Protein AF-A0A9E3GTJ9-F1 (afdb_monomer)

Mean predicted aligned error: 9.78 Å

Sequence (181 aa):
LDWLSESPQGDLPEPLSSFVDELTRMLDEYRPTKLARDRSYLRRTDEGALELKLAHAEEETADVAVDVSPTEATVSWFLSHEHVYPDDRVAEERRPWTGLVVDLLAQTLRGAVIFETVERGNSWVRTRTIFLNADGEEEVFSVNGSLLAWLLRWKPERTTRQRLEYGVRDLPTAWQVPDSP

Nearest PDB structures (foldseek):
  6kto-assembly1_B  TM=1.899E-01  e=4.260E-01  Homo sapiens
  6wwa-assembly2_C  TM=2.123E-01  e=1.072E+00  Homo sapiens
  3vu7-assembly1_C  TM=2.250E-01  e=1.947E+00  Homo sapiens
  6wwa-assembly1_B  TM=2.132E-01  e=1.947E+00  Homo sapiens
  6ekl-assembly1_A  TM=2.453E-01  e=3.173E+00  Mus musculus

Structure (mmCIF, N/CA/C/O backbone):
data_AF-A0A9E3GTJ9-F1
#
_entry.id   AF-A0A9E3GTJ9-F1
#
loop_
_atom_site.group_PDB
_atom_site.id
_atom_site.type_symbol
_atom_site.label_atom_id
_atom_site.label_alt_id
_atom_site.label_comp_id
_atom_site.label_asym_id
_atom_site.label_entity_id
_atom_site.label_seq_id
_atom_site.pdbx_PDB_ins_code
_atom_site.Cartn_x
_atom_site.Cartn_y
_atom_site.Cartn_z
_atom_site.occupancy
_atom_site.B_iso_or_equiv
_atom_site.auth_seq_id
_atom_site.auth_comp_id
_atom_site.auth_asym_id
_atom_site.auth_atom_id
_atom_site.pdbx_PDB_model_num
ATOM 1 N N . LEU A 1 1 ? 3.736 -12.813 -11.168 1.00 64.06 1 LEU A N 1
ATOM 2 C CA . LEU A 1 1 ? 2.614 -11.875 -10.924 1.00 64.06 1 LEU A CA 1
ATOM 3 C C . LEU A 1 1 ? 1.289 -12.573 -10.610 1.00 64.06 1 LEU A C 1
ATOM 5 O O . LEU A 1 1 ? 0.315 -11.889 -10.334 1.00 64.06 1 LEU A O 1
ATOM 9 N N . ASP A 1 2 ? 1.258 -13.906 -10.555 1.00 73.31 2 ASP A N 1
ATOM 10 C CA . ASP A 1 2 ? 0.064 -14.758 -10.391 1.00 73.31 2 ASP A CA 1
ATOM 11 C C . ASP A 1 2 ? -0.791 -14.485 -9.132 1.00 73.31 2 ASP A C 1
ATOM 13 O O . ASP A 1 2 ? -1.859 -15.069 -8.958 1.00 73.31 2 ASP A O 1
ATOM 17 N N . TRP A 1 3 ? -0.329 -13.604 -8.246 1.00 76.44 3 TRP A N 1
ATOM 18 C CA . TRP A 1 3 ? -1.058 -13.122 -7.077 1.00 76.44 3 TRP A CA 1
ATOM 19 C C . TRP A 1 3 ? -2.123 -12.069 -7.374 1.00 76.44 3 TRP A C 1
ATOM 21 O O . TRP A 1 3 ? -3.061 -11.944 -6.585 1.00 76.44 3 TRP A O 1
ATOM 31 N N . LEU A 1 4 ? -1.956 -11.296 -8.446 1.00 87.19 4 LEU A N 1
ATOM 32 C CA . LEU A 1 4 ? -2.727 -10.083 -8.700 1.00 87.19 4 LEU A CA 1
ATOM 33 C C . LEU A 1 4 ? -3.631 -10.270 -9.916 1.00 87.19 4 LEU A C 1
ATOM 35 O O . LEU A 1 4 ? -3.259 -10.925 -10.890 1.00 87.19 4 LEU A O 1
ATOM 39 N N . SER A 1 5 ? -4.836 -9.701 -9.842 1.00 87.56 5 SER A N 1
ATOM 40 C CA . SER A 1 5 ? -5.872 -9.879 -10.865 1.00 87.56 5 SER A CA 1
ATOM 41 C C . SER A 1 5 ? -5.508 -9.251 -12.212 1.00 87.56 5 SER A C 1
ATOM 43 O O . SER A 1 5 ? -6.037 -9.659 -13.243 1.00 87.56 5 SER A O 1
ATOM 45 N N . GLU A 1 6 ? -4.597 -8.280 -12.211 1.00 89.56 6 GLU A N 1
ATOM 46 C CA . GLU A 1 6 ? -4.030 -7.671 -13.409 1.00 89.56 6 GLU A CA 1
ATOM 47 C C . GLU A 1 6 ? -2.511 -7.830 -13.410 1.00 89.56 6 GLU A C 1
ATOM 49 O O . GLU A 1 6 ? -1.869 -7.920 -12.361 1.00 89.56 6 GLU A O 1
ATOM 54 N N . SER A 1 7 ? -1.943 -7.897 -14.612 1.00 85.25 7 SER A N 1
ATOM 55 C CA . SER A 1 7 ? -0.502 -7.921 -14.830 1.00 85.25 7 SER A CA 1
ATOM 56 C C . SER A 1 7 ? -0.127 -6.798 -15.795 1.00 85.25 7 SER A C 1
ATOM 58 O O . SER A 1 7 ? -0.757 -6.694 -16.855 1.00 85.25 7 SER A O 1
ATOM 60 N N . PRO A 1 8 ? 0.886 -5.967 -15.482 1.00 88.06 8 PRO A N 1
ATOM 61 C CA . PRO A 1 8 ? 1.375 -4.959 -16.412 1.00 88.06 8 PRO A CA 1
ATOM 62 C C . PRO A 1 8 ? 1.810 -5.600 -17.736 1.00 88.06 8 PRO A C 1
ATOM 64 O O . PRO A 1 8 ? 2.459 -6.644 -17.756 1.00 88.06 8 PRO A O 1
ATOM 67 N N . GLN A 1 9 ? 1.439 -4.964 -18.849 1.00 83.44 9 GLN A N 1
ATOM 68 C CA . GLN A 1 9 ? 1.812 -5.397 -20.196 1.00 83.44 9 GLN A CA 1
ATOM 69 C C . GLN A 1 9 ? 2.984 -4.570 -20.745 1.00 83.44 9 GLN A C 1
ATOM 71 O O . GLN A 1 9 ? 3.062 -3.355 -20.534 1.00 83.44 9 GLN A O 1
ATOM 76 N N . GLY A 1 10 ? 3.846 -5.231 -21.523 1.00 85.69 10 GLY A N 1
ATOM 77 C CA . GLY A 1 10 ? 5.009 -4.629 -22.178 1.00 85.69 10 GLY A CA 1
ATOM 78 C C . GLY A 1 10 ? 6.234 -4.498 -21.272 1.00 85.69 10 GLY A C 1
ATOM 79 O O . GLY A 1 10 ? 6.183 -4.802 -20.082 1.00 85.69 10 GLY A O 1
ATOM 80 N N . ASP A 1 11 ? 7.340 -4.039 -21.855 1.00 88.69 11 ASP A N 1
ATOM 81 C CA . ASP A 1 11 ? 8.588 -3.846 -21.120 1.00 88.69 11 ASP A CA 1
ATOM 82 C C . ASP A 1 11 ? 8.463 -2.675 -20.135 1.00 88.69 11 ASP A C 1
ATOM 84 O O . ASP A 1 11 ? 7.951 -1.595 -20.468 1.00 88.69 11 ASP A O 1
ATOM 88 N N . LEU A 1 12 ? 8.946 -2.901 -18.913 1.00 89.56 12 LEU A N 1
ATOM 89 C CA . LEU A 1 12 ? 9.014 -1.906 -17.850 1.00 89.56 12 LEU A CA 1
ATOM 90 C C . LEU A 1 12 ? 10.453 -1.392 -17.708 1.00 89.56 12 LEU A C 1
ATOM 92 O O . LEU A 1 12 ? 11.394 -2.177 -17.827 1.00 89.56 12 LEU A O 1
ATOM 96 N N . PRO A 1 13 ? 10.652 -0.091 -17.437 1.00 89.31 13 PRO A N 1
ATOM 97 C CA . PRO A 1 13 ? 11.974 0.429 -17.115 1.00 89.31 13 PRO A CA 1
ATOM 98 C C . PRO A 1 13 ? 12.491 -0.150 -15.786 1.00 89.31 13 PRO A C 1
ATOM 100 O O . PRO A 1 13 ? 11.713 -0.483 -14.894 1.00 89.31 13 PRO A O 1
ATOM 103 N N . GLU A 1 14 ? 13.816 -0.185 -15.642 1.00 81.50 14 GLU A N 1
ATOM 104 C CA . GLU A 1 14 ? 14.562 -0.858 -14.562 1.00 81.50 14 GLU A CA 1
ATOM 105 C C . GLU A 1 14 ? 14.118 -0.605 -13.101 1.00 81.50 14 GLU A C 1
ATOM 107 O O . GLU A 1 14 ? 14.134 -1.561 -12.323 1.00 81.50 14 GLU A O 1
ATOM 112 N N . PRO A 1 15 ? 13.653 0.582 -12.656 1.00 85.00 15 PRO A N 1
ATOM 113 C CA . PRO A 1 15 ? 13.133 0.676 -11.288 1.00 85.00 15 PRO A CA 1
ATOM 114 C C . PRO A 1 15 ? 11.766 -0.013 -11.124 1.00 85.00 15 PRO A C 1
ATOM 116 O O . PRO A 1 15 ? 11.476 -0.551 -10.054 1.00 85.00 15 PRO A O 1
ATOM 119 N N . LEU A 1 16 ? 10.939 -0.026 -12.175 1.00 90.38 16 LEU A N 1
ATOM 120 C CA . LEU A 1 16 ? 9.579 -0.569 -12.150 1.00 90.38 16 LEU A CA 1
ATOM 121 C C . LEU A 1 16 ? 9.560 -2.091 -12.334 1.00 90.38 16 LEU A C 1
ATOM 123 O O . LEU A 1 16 ? 8.781 -2.767 -11.668 1.00 90.38 16 LEU A O 1
ATOM 127 N N . SER A 1 17 ? 10.431 -2.642 -13.187 1.00 90.44 17 SER A N 1
ATOM 128 C CA . SER A 1 17 ? 10.611 -4.098 -13.283 1.00 90.44 17 SER A CA 1
ATOM 129 C C . SER A 1 17 ? 11.111 -4.678 -11.957 1.00 90.44 17 SER A C 1
ATOM 131 O O . SER A 1 17 ? 10.531 -5.635 -11.450 1.00 90.44 17 SER A O 1
ATOM 133 N N . SER A 1 18 ? 12.101 -4.030 -11.333 1.00 87.88 18 SER A N 1
ATOM 134 C CA . SER A 1 18 ? 12.605 -4.426 -10.012 1.00 87.88 18 SER A CA 1
ATOM 135 C C . SER A 1 18 ? 11.499 -4.409 -8.954 1.00 87.88 18 SER A C 1
ATOM 137 O O . SER A 1 18 ? 11.352 -5.368 -8.201 1.00 87.88 18 SER A O 1
ATOM 139 N N . PHE A 1 19 ? 10.667 -3.361 -8.930 1.00 91.62 19 PHE A N 1
ATOM 140 C CA . PHE A 1 19 ? 9.514 -3.289 -8.029 1.00 91.62 19 PHE A CA 1
ATOM 141 C C . PHE A 1 19 ? 8.570 -4.492 -8.192 1.00 91.62 19 PHE A C 1
ATOM 143 O O . PHE A 1 19 ? 8.197 -5.116 -7.202 1.00 91.62 19 PHE A O 1
ATOM 150 N N . VAL A 1 20 ? 8.214 -4.839 -9.434 1.00 92.94 20 VAL A N 1
ATOM 151 C CA . VAL A 1 20 ? 7.334 -5.977 -9.756 1.00 92.94 20 VAL A CA 1
ATOM 152 C C . VAL A 1 20 ? 7.911 -7.302 -9.253 1.00 92.94 20 VAL A C 1
ATOM 154 O O . VAL A 1 20 ? 7.181 -8.111 -8.664 1.00 92.94 20 VAL A O 1
ATOM 157 N N . ASP A 1 21 ? 9.206 -7.522 -9.469 1.00 90.75 21 ASP A N 1
ATOM 158 C CA . ASP A 1 21 ? 9.892 -8.754 -9.080 1.00 90.75 21 ASP A CA 1
ATOM 159 C C . ASP A 1 2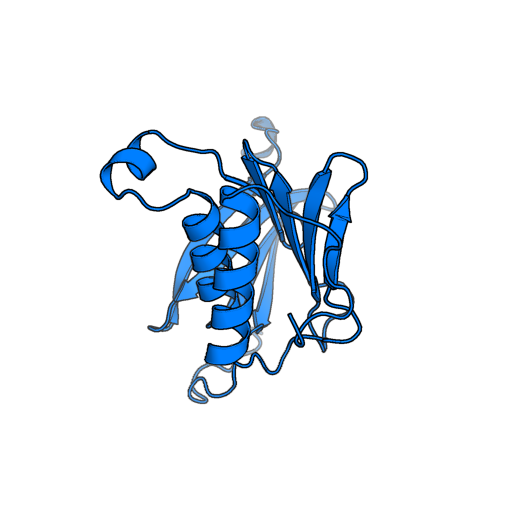1 ? 9.999 -8.885 -7.555 1.00 90.75 21 ASP A C 1
ATOM 161 O O . ASP A 1 21 ? 9.704 -9.945 -6.990 1.00 90.75 21 ASP A O 1
ATOM 165 N N . GLU A 1 22 ? 10.377 -7.804 -6.866 1.00 90.81 22 GLU A N 1
ATOM 166 C CA . GLU A 1 22 ? 10.444 -7.767 -5.403 1.00 90.81 22 GLU A CA 1
ATOM 167 C C . GLU A 1 22 ? 9.056 -7.943 -4.763 1.00 90.81 22 GLU A C 1
ATOM 169 O O . GLU A 1 22 ? 8.905 -8.767 -3.859 1.00 90.81 22 GLU A O 1
ATOM 174 N N . LEU A 1 23 ? 8.031 -7.247 -5.272 1.00 92.62 23 LEU A N 1
ATOM 175 C CA . LEU A 1 23 ? 6.638 -7.370 -4.827 1.00 92.62 23 LEU A CA 1
ATOM 176 C C . LEU A 1 23 ? 6.114 -8.799 -4.995 1.00 92.62 23 LEU A C 1
ATOM 178 O O . LEU A 1 23 ? 5.522 -9.352 -4.068 1.00 92.62 23 LEU A O 1
ATOM 182 N N . THR A 1 24 ? 6.336 -9.414 -6.161 1.00 90.88 24 THR A N 1
ATOM 183 C CA . THR A 1 24 ? 5.880 -10.788 -6.427 1.00 90.88 24 THR A CA 1
ATOM 184 C C . THR A 1 24 ? 6.530 -11.765 -5.450 1.00 90.88 24 THR A C 1
ATOM 186 O O . THR A 1 24 ? 5.830 -12.543 -4.803 1.00 90.88 24 THR A O 1
ATOM 189 N N . ARG A 1 25 ? 7.855 -11.676 -5.278 1.00 90.12 25 ARG A N 1
ATOM 190 C CA . ARG A 1 25 ? 8.606 -12.511 -4.332 1.00 90.12 25 ARG A CA 1
ATOM 191 C C . ARG A 1 25 ? 8.121 -12.326 -2.894 1.00 90.12 25 ARG A C 1
ATOM 193 O O . ARG A 1 25 ? 7.937 -13.315 -2.194 1.00 90.12 25 ARG A O 1
ATOM 200 N N . MET A 1 26 ? 7.877 -11.086 -2.471 1.00 90.31 26 MET A N 1
ATOM 201 C CA . MET A 1 26 ? 7.345 -10.768 -1.145 1.00 90.31 26 MET A CA 1
ATOM 202 C C . MET A 1 26 ? 5.966 -11.408 -0.914 1.00 90.31 26 MET A C 1
ATOM 204 O O . MET A 1 26 ? 5.735 -12.024 0.128 1.00 90.31 26 MET A O 1
ATOM 208 N N . LEU A 1 27 ? 5.046 -11.283 -1.876 1.00 89.31 27 LEU A N 1
ATOM 209 C CA . LEU A 1 27 ? 3.704 -11.869 -1.776 1.00 89.31 27 LEU A CA 1
ATOM 210 C C . LEU A 1 27 ? 3.752 -13.405 -1.744 1.00 89.31 27 LEU A C 1
ATOM 212 O O . LEU A 1 27 ? 3.017 -14.023 -0.969 1.00 89.31 27 LEU A O 1
ATOM 216 N N . ASP A 1 28 ? 4.643 -14.017 -2.527 1.00 88.12 28 ASP A N 1
ATOM 217 C CA . ASP A 1 28 ? 4.876 -15.465 -2.524 1.00 88.12 28 ASP A CA 1
ATOM 218 C C . ASP A 1 28 ? 5.474 -15.980 -1.211 1.00 88.12 28 ASP A C 1
ATOM 220 O O . ASP A 1 28 ? 5.105 -17.068 -0.752 1.00 88.12 28 ASP A O 1
ATOM 224 N N . GLU A 1 29 ? 6.384 -15.207 -0.615 1.00 86.62 29 GLU A N 1
ATOM 225 C CA . GLU A 1 29 ? 7.040 -15.528 0.651 1.00 86.62 29 GLU A CA 1
ATOM 226 C C . GLU A 1 29 ? 6.062 -15.437 1.824 1.00 86.62 29 GLU A C 1
ATOM 228 O O . GLU A 1 29 ? 5.941 -16.391 2.595 1.00 86.62 29 GLU A O 1
ATOM 233 N N . TYR A 1 30 ? 5.327 -14.327 1.950 1.00 81.94 30 TYR A N 1
ATOM 234 C CA . TYR A 1 30 ? 4.414 -14.144 3.080 1.00 81.94 30 TYR A CA 1
ATOM 235 C C . TYR A 1 30 ? 3.123 -14.927 2.922 1.00 81.94 30 TYR A C 1
ATOM 237 O O . TYR A 1 30 ? 2.629 -15.483 3.892 1.00 81.94 30 TYR A O 1
ATOM 245 N N . ARG A 1 31 ? 2.561 -15.023 1.717 1.00 83.19 31 ARG A N 1
ATOM 246 C CA . ARG A 1 31 ? 1.239 -15.629 1.501 1.00 83.19 31 ARG A CA 1
ATOM 247 C C . ARG A 1 31 ? 0.151 -15.028 2.411 1.00 83.19 31 ARG A C 1
ATOM 249 O O . ARG A 1 31 ? -0.501 -15.765 3.157 1.00 83.19 31 ARG A O 1
ATOM 256 N N . PRO A 1 32 ? -0.071 -13.703 2.367 1.00 84.50 32 PRO A N 1
ATOM 257 C CA . PRO A 1 32 ? -1.019 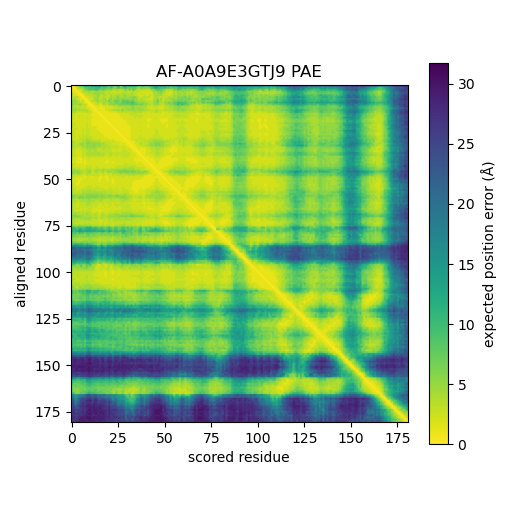-13.037 3.254 1.00 84.50 32 PRO A CA 1
ATOM 258 C C . PRO A 1 32 ? -2.434 -13.603 3.078 1.00 84.50 32 PRO A C 1
ATOM 260 O O . PRO A 1 32 ? -2.969 -13.682 1.971 1.00 84.50 32 PRO A O 1
ATOM 263 N N . THR A 1 33 ? -3.045 -14.012 4.191 1.00 82.94 33 THR A N 1
ATOM 264 C CA . THR A 1 33 ? -4.348 -14.708 4.189 1.00 82.94 33 THR A CA 1
ATOM 265 C C . THR A 1 33 ? -5.544 -13.762 4.160 1.00 82.94 33 THR A C 1
ATOM 267 O O . THR A 1 33 ? -6.668 -14.191 3.905 1.00 82.94 33 THR A O 1
ATOM 270 N N . LYS A 1 34 ? -5.300 -12.476 4.420 1.00 88.38 34 LYS A N 1
ATOM 271 C CA . LYS A 1 34 ? -6.311 -11.424 4.541 1.00 88.38 34 LYS A CA 1
ATOM 272 C C . LYS A 1 34 ? -6.336 -10.483 3.338 1.00 88.38 34 LYS A C 1
ATOM 274 O O . LYS A 1 34 ? -6.957 -9.432 3.414 1.00 88.38 34 LYS A O 1
ATOM 279 N N . LEU A 1 35 ? -5.708 -10.856 2.220 1.00 89.12 35 LEU A N 1
ATOM 280 C CA . LEU A 1 35 ? -5.847 -10.135 0.953 1.00 89.12 35 LEU A CA 1
AT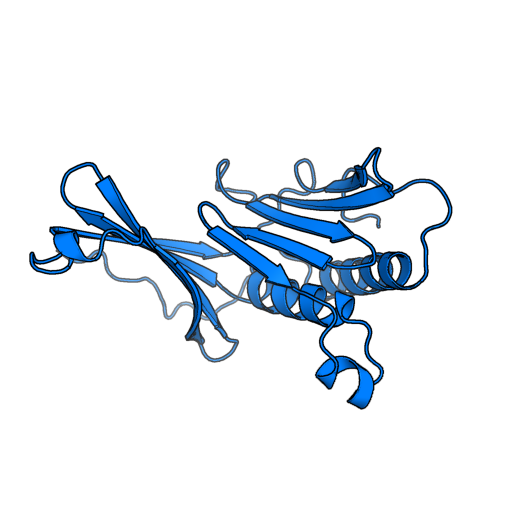OM 281 C C . LEU A 1 35 ? -6.963 -10.730 0.089 1.00 89.12 35 LEU A C 1
ATOM 283 O O . LEU A 1 35 ? -6.997 -11.936 -0.161 1.00 89.12 35 LEU A O 1
ATOM 287 N N . ALA A 1 36 ? -7.847 -9.870 -0.418 1.00 90.50 36 ALA A N 1
ATOM 288 C CA . ALA A 1 36 ? -8.799 -10.216 -1.470 1.00 90.50 36 ALA A CA 1
ATOM 289 C C . ALA A 1 36 ? -8.081 -10.198 -2.822 1.00 90.50 36 ALA A C 1
ATOM 291 O O . ALA A 1 36 ? -7.922 -9.141 -3.433 1.00 90.50 36 ALA A O 1
ATOM 292 N N . ARG A 1 37 ? -7.626 -11.366 -3.290 1.00 87.94 37 ARG A N 1
ATOM 293 C CA . ARG A 1 37 ? -6.894 -11.498 -4.566 1.00 87.94 37 ARG A CA 1
ATOM 294 C C . ARG A 1 37 ? -7.688 -11.011 -5.779 1.00 87.94 37 ARG A C 1
ATOM 296 O O . ARG A 1 37 ? -7.110 -10.472 -6.707 1.00 87.94 37 ARG A O 1
ATOM 303 N N . ASP A 1 38 ? -9.001 -11.188 -5.766 1.00 89.69 38 ASP A N 1
ATOM 304 C CA . ASP A 1 38 ? -9.924 -10.758 -6.820 1.00 89.69 38 ASP A CA 1
ATOM 305 C C . ASP A 1 38 ? -10.114 -9.235 -6.886 1.00 89.69 38 ASP A C 1
ATOM 307 O O . ASP A 1 38 ? -10.507 -8.709 -7.924 1.00 89.69 38 ASP A O 1
ATOM 311 N N . ARG A 1 39 ? -9.816 -8.528 -5.790 1.00 92.44 39 ARG A N 1
ATOM 312 C CA . ARG A 1 39 ? -9.859 -7.059 -5.695 1.00 92.44 39 ARG A CA 1
ATOM 313 C C . ARG A 1 39 ? -8.474 -6.416 -5.618 1.00 92.44 39 ARG A C 1
ATOM 315 O O . ARG A 1 39 ? -8.381 -5.194 -5.511 1.00 92.44 39 ARG A O 1
ATOM 322 N N . SER A 1 40 ? -7.418 -7.227 -5.636 1.00 93.81 40 SER A N 1
ATOM 323 C CA . SER A 1 40 ? -6.030 -6.773 -5.585 1.00 93.81 40 SER A CA 1
ATOM 324 C C . SER A 1 40 ? -5.404 -6.886 -6.967 1.00 93.81 40 SER A C 1
ATOM 326 O O . SER A 1 40 ? -5.434 -7.954 -7.576 1.00 93.81 40 SER A O 1
ATOM 328 N N . TYR A 1 41 ? -4.802 -5.806 -7.449 1.00 95.25 41 TYR A N 1
ATOM 329 C CA . TYR A 1 41 ? -4.278 -5.720 -8.807 1.00 95.25 41 TYR A CA 1
ATOM 330 C C . TYR A 1 41 ? -2.945 -4.985 -8.856 1.00 95.25 41 TYR A C 1
ATOM 332 O O . TYR A 1 41 ? -2.627 -4.189 -7.976 1.00 95.25 41 TYR A O 1
ATOM 340 N N . LEU A 1 42 ? -2.191 -5.229 -9.925 1.00 95.94 42 LEU A N 1
ATOM 341 C CA . LEU A 1 42 ? -1.091 -4.378 -10.354 1.00 95.94 42 LEU A CA 1
ATOM 342 C C . LEU A 1 42 ? -1.261 -4.102 -11.838 1.00 95.94 42 LEU A C 1
ATOM 344 O O . LEU A 1 42 ? -1.299 -5.027 -12.650 1.00 95.94 42 LEU A O 1
ATOM 348 N N . ARG A 1 43 ? -1.336 -2.828 -12.199 1.00 95.00 43 ARG A N 1
ATOM 349 C CA . ARG A 1 43 ? -1.548 -2.416 -13.584 1.00 95.00 43 ARG A CA 1
ATOM 350 C C . ARG A 1 43 ? -0.662 -1.243 -13.950 1.00 95.00 43 ARG A C 1
ATOM 352 O O . ARG A 1 43 ? -0.114 -0.563 -13.091 1.00 95.00 43 ARG A O 1
ATOM 359 N N . ARG A 1 44 ? -0.518 -1.018 -15.250 1.00 94.38 44 ARG A N 1
ATOM 360 C CA . ARG A 1 44 ? 0.176 0.150 -15.789 1.00 94.38 44 ARG A CA 1
ATOM 361 C C . ARG A 1 44 ? -0.840 1.264 -16.037 1.00 94.38 44 ARG A C 1
ATOM 363 O O . ARG A 1 44 ? -1.889 0.990 -16.616 1.00 94.38 44 ARG A O 1
ATOM 370 N N . THR A 1 45 ? -0.530 2.486 -15.614 1.00 91.88 45 THR A N 1
ATOM 371 C CA . THR A 1 45 ? -1.349 3.671 -15.907 1.00 91.88 45 THR A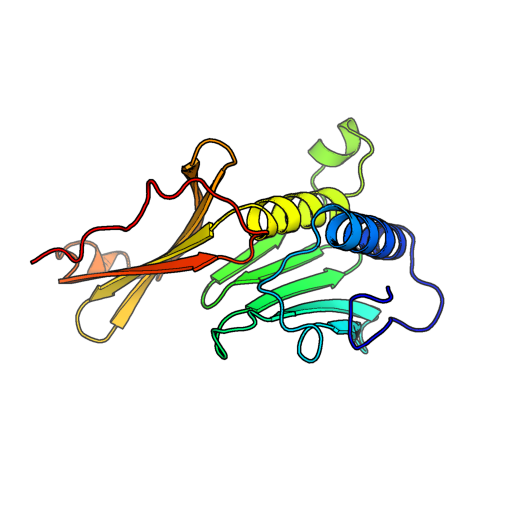 CA 1
ATOM 372 C C . THR A 1 45 ? -1.059 4.203 -17.312 1.00 91.88 45 THR A C 1
ATOM 374 O O . THR A 1 45 ? -0.036 3.863 -17.921 1.00 91.88 45 THR A O 1
ATOM 377 N N . ASP A 1 46 ? -1.933 5.070 -17.825 1.00 87.62 46 ASP A N 1
ATOM 378 C CA . ASP A 1 46 ? -1.761 5.698 -19.142 1.00 87.62 46 ASP A CA 1
ATOM 379 C C . ASP A 1 46 ? -0.504 6.591 -19.194 1.00 87.62 46 ASP A C 1
ATOM 381 O O . ASP A 1 46 ? 0.139 6.731 -20.235 1.00 87.62 46 ASP A O 1
ATOM 385 N N . GLU A 1 47 ? -0.090 7.130 -18.046 1.00 86.06 47 GLU A N 1
ATOM 386 C CA . GLU A 1 47 ? 1.119 7.936 -17.849 1.00 86.06 47 GLU A CA 1
ATOM 387 C C . GLU A 1 47 ? 2.394 7.085 -17.713 1.00 86.06 47 GLU A C 1
ATOM 389 O O . GLU A 1 47 ? 3.501 7.617 -17.619 1.00 86.06 47 GLU A O 1
ATOM 394 N N . GLY A 1 48 ? 2.261 5.756 -17.720 1.00 87.00 48 GLY A N 1
ATOM 395 C CA . GLY A 1 48 ? 3.379 4.821 -17.642 1.00 87.00 48 GLY A CA 1
ATOM 396 C C . GLY A 1 48 ? 3.891 4.537 -16.229 1.00 87.00 48 GLY A C 1
ATOM 397 O O . GLY A 1 48 ? 4.950 3.918 -16.107 1.00 87.00 48 GLY A O 1
ATOM 398 N N . ALA A 1 49 ? 3.156 4.945 -15.192 1.00 92.19 49 ALA A N 1
ATOM 399 C CA . ALA A 1 49 ? 3.385 4.509 -13.817 1.00 92.19 49 ALA A CA 1
ATOM 400 C C . ALA A 1 49 ? 2.793 3.107 -13.583 1.00 92.19 49 ALA A C 1
ATOM 402 O O . ALA A 1 49 ? 2.053 2.576 -14.417 1.00 92.19 49 ALA A O 1
ATOM 403 N N . LEU A 1 50 ? 3.129 2.495 -12.450 1.00 95.44 50 LEU A N 1
ATOM 404 C CA . LEU A 1 50 ? 2.465 1.296 -11.951 1.00 95.44 50 LEU A CA 1
ATOM 405 C C . LEU A 1 50 ? 1.518 1.666 -10.816 1.00 95.44 50 LEU A C 1
ATOM 407 O O . LEU A 1 50 ? 1.939 2.312 -9.867 1.00 95.44 50 LEU A O 1
ATOM 411 N N . GLU A 1 51 ? 0.282 1.195 -10.893 1.00 95.81 51 GLU A N 1
ATOM 412 C CA . GLU A 1 51 ? -0.702 1.287 -9.818 1.00 95.81 51 GLU A CA 1
ATOM 413 C C . GLU A 1 51 ? -0.893 -0.106 -9.212 1.00 95.81 51 GLU A C 1
ATOM 415 O O . GLU A 1 51 ? -1.296 -1.054 -9.897 1.00 95.81 51 GLU A O 1
ATOM 420 N N . LEU A 1 52 ? -0.593 -0.227 -7.924 1.00 95.62 52 LEU A N 1
ATOM 421 C CA . LEU A 1 52 ? -0.823 -1.398 -7.091 1.00 95.62 52 LEU A CA 1
ATOM 422 C C . LEU A 1 52 ? -1.986 -1.119 -6.147 1.00 95.62 52 LEU A C 1
ATOM 424 O O . LEU A 1 52 ? -1.983 -0.118 -5.436 1.00 95.62 52 LEU A O 1
ATOM 428 N N . LYS A 1 53 ? -2.903 -2.074 -6.038 1.00 94.56 53 LYS A N 1
ATOM 429 C CA . LYS A 1 53 ? -3.899 -2.120 -4.971 1.00 94.56 53 LYS A CA 1
ATOM 430 C C . LYS A 1 53 ? -3.866 -3.477 -4.283 1.00 94.56 53 LYS A C 1
ATOM 432 O O . LYS A 1 53 ? -3.983 -4.508 -4.942 1.00 94.56 53 LYS A O 1
ATOM 437 N N . LEU A 1 54 ? -3.767 -3.478 -2.957 1.00 92.62 54 LEU A N 1
ATOM 438 C CA . LEU A 1 54 ? -3.885 -4.659 -2.103 1.00 92.62 54 LEU A CA 1
ATOM 439 C C . LEU A 1 54 ? -5.105 -4.491 -1.189 1.00 92.62 54 LEU A C 1
ATOM 441 O O . LEU A 1 54 ? -5.051 -3.794 -0.177 1.00 92.62 54 LEU A O 1
ATOM 445 N N . ALA A 1 55 ? -6.220 -5.114 -1.565 1.00 91.44 55 ALA A N 1
ATOM 446 C CA . ALA A 1 55 ? -7.491 -4.986 -0.859 1.00 91.44 55 ALA A CA 1
ATOM 447 C C . ALA A 1 55 ? -7.595 -5.965 0.318 1.00 91.44 55 ALA A C 1
ATOM 449 O O . ALA A 1 55 ? -7.255 -7.145 0.188 1.00 91.44 55 ALA A O 1
ATOM 450 N N . HIS A 1 56 ? -8.135 -5.510 1.450 1.00 90.69 56 HIS A N 1
ATOM 451 C CA . HIS A 1 56 ? -8.381 -6.366 2.608 1.00 90.69 56 HIS A CA 1
ATOM 452 C C . HIS A 1 56 ? -9.586 -7.284 2.366 1.00 90.69 56 HIS A C 1
ATOM 454 O O . HIS A 1 56 ? -10.643 -6.830 1.941 1.00 90.69 56 HIS A O 1
ATOM 460 N N . ALA A 1 57 ? -9.464 -8.577 2.662 1.00 89.12 57 ALA A N 1
ATOM 461 C CA . ALA A 1 57 ? -10.462 -9.597 2.334 1.00 89.12 57 ALA A CA 1
ATOM 462 C C . ALA A 1 57 ? -11.800 -9.418 3.062 1.00 89.12 57 ALA A C 1
ATOM 464 O O . ALA A 1 57 ? -12.846 -9.720 2.494 1.00 89.12 57 ALA A O 1
ATOM 465 N N . GLU A 1 58 ? -11.763 -8.922 4.298 1.00 89.00 58 GLU A N 1
ATOM 466 C CA . GLU A 1 58 ? -12.929 -8.859 5.195 1.00 89.00 58 GLU A CA 1
ATOM 467 C C . GLU A 1 58 ? -13.431 -7.432 5.448 1.00 89.00 58 GLU A C 1
ATOM 469 O O . GLU A 1 58 ? -14.507 -7.258 6.006 1.00 89.00 58 GLU A O 1
ATOM 474 N N . GLU A 1 59 ? -12.665 -6.417 5.041 1.00 88.19 59 GLU A N 1
ATOM 475 C CA . GLU A 1 59 ? -13.003 -5.006 5.244 1.00 88.19 59 GLU A CA 1
ATOM 476 C C . GLU A 1 59 ? -13.034 -4.349 3.869 1.00 88.19 59 GLU A C 1
ATOM 478 O O . GLU A 1 59 ? -11.999 -4.155 3.234 1.00 88.19 59 GLU A O 1
ATOM 483 N N . GLU A 1 60 ? -14.238 -4.080 3.371 1.00 85.19 60 GLU A N 1
ATOM 484 C CA . GLU A 1 60 ? -14.455 -3.645 1.989 1.00 85.19 60 GLU A 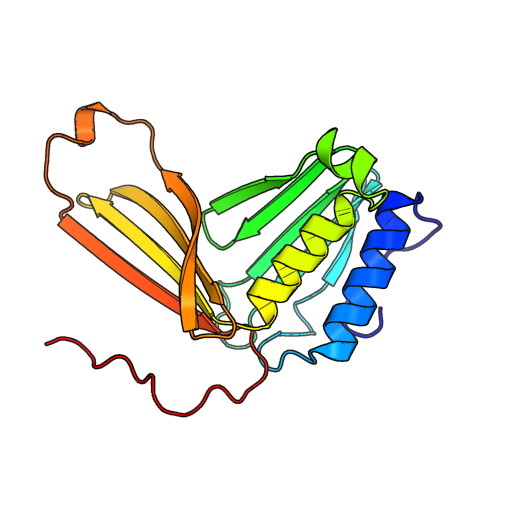CA 1
ATOM 485 C C . GLU A 1 60 ? -13.807 -2.288 1.703 1.00 85.19 60 GLU A C 1
ATOM 487 O O . GLU A 1 60 ? -13.332 -2.049 0.593 1.00 85.19 60 GLU A O 1
ATOM 492 N N . THR A 1 61 ? -13.748 -1.433 2.724 1.00 83.56 61 THR A N 1
ATOM 493 C CA . THR A 1 61 ? -13.232 -0.065 2.619 1.00 83.56 61 THR A CA 1
ATOM 494 C C . THR A 1 61 ? -11.728 0.050 2.854 1.00 83.56 61 THR A C 1
ATOM 496 O O . THR A 1 61 ? -11.179 1.146 2.753 1.00 83.56 61 THR A O 1
ATOM 499 N N . ALA A 1 62 ? -11.054 -1.058 3.170 1.00 85.44 62 ALA A N 1
ATOM 500 C CA . ALA A 1 62 ? -9.636 -1.060 3.483 1.00 85.44 62 ALA A CA 1
ATOM 501 C C . ALA A 1 62 ? -8.797 -1.612 2.334 1.00 85.44 62 ALA A C 1
ATOM 503 O O . ALA A 1 62 ? -8.960 -2.754 1.890 1.00 85.44 62 ALA A O 1
ATOM 504 N N . ASP A 1 63 ? -7.841 -0.799 1.904 1.00 89.75 63 ASP A N 1
ATOM 505 C CA . ASP A 1 63 ? -6.781 -1.205 1.006 1.00 89.75 63 ASP A CA 1
ATOM 506 C C . ASP A 1 63 ? -5.473 -0.470 1.311 1.00 89.75 63 ASP A C 1
ATOM 508 O O . ASP A 1 63 ? -5.431 0.545 2.017 1.00 89.75 63 ASP A O 1
ATOM 512 N N . VAL A 1 64 ? -4.402 -1.062 0.796 1.00 89.25 64 VAL A N 1
ATOM 513 C CA . VAL A 1 64 ? -3.104 -0.424 0.620 1.00 89.25 64 VAL A CA 1
ATOM 514 C C . VAL A 1 64 ? -2.942 -0.161 -0.869 1.00 89.25 64 VAL A C 1
ATOM 516 O O . VAL A 1 64 ? -2.984 -1.108 -1.660 1.00 89.25 64 VAL A O 1
ATOM 519 N N . ALA A 1 65 ? -2.738 1.096 -1.247 1.00 92.25 65 ALA A N 1
ATOM 520 C CA . ALA A 1 65 ? -2.532 1.487 -2.636 1.00 92.25 65 ALA A CA 1
ATOM 521 C C . ALA A 1 65 ? -1.141 2.090 -2.828 1.00 92.25 65 ALA A C 1
ATOM 523 O O . ALA A 1 65 ? -0.639 2.804 -1.961 1.00 92.25 65 ALA A O 1
ATOM 524 N N . VAL A 1 66 ? -0.509 1.795 -3.961 1.00 93.56 66 VAL A N 1
ATOM 525 C CA . VAL A 1 66 ? 0.791 2.357 -4.327 1.00 93.56 66 VAL A CA 1
ATOM 526 C C . VAL A 1 66 ? 0.777 2.785 -5.779 1.00 93.56 66 VAL A C 1
ATOM 528 O O . VAL A 1 66 ? 0.585 1.950 -6.657 1.00 93.56 66 VAL A O 1
ATOM 531 N N . ASP A 1 67 ? 1.098 4.047 -6.022 1.00 93.81 67 ASP A N 1
ATOM 532 C CA . 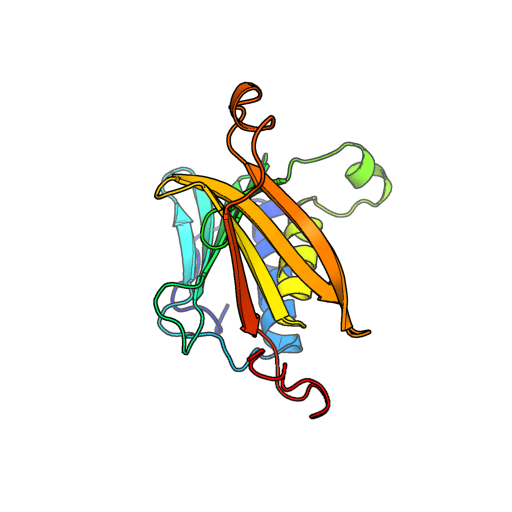ASP A 1 67 ? 1.438 4.544 -7.350 1.00 93.81 67 ASP A CA 1
ATOM 533 C C . ASP A 1 67 ? 2.956 4.674 -7.445 1.00 93.81 67 ASP A C 1
ATOM 535 O O . ASP A 1 67 ? 3.549 5.448 -6.702 1.00 93.81 67 ASP A O 1
ATOM 539 N N . VAL A 1 68 ? 3.602 3.908 -8.324 1.00 92.88 68 VAL A N 1
ATOM 540 C CA . VAL A 1 68 ? 5.059 3.887 -8.522 1.00 92.88 68 VAL A CA 1
ATOM 541 C C . VAL A 1 68 ? 5.386 4.445 -9.903 1.00 92.88 68 VAL A C 1
ATOM 543 O O . VAL A 1 68 ? 5.143 3.812 -10.931 1.00 92.88 68 VAL A O 1
ATOM 546 N N . SER A 1 69 ? 5.978 5.633 -9.937 1.00 90.06 69 SER A N 1
ATOM 547 C CA . SER A 1 69 ? 6.545 6.251 -11.140 1.00 90.06 69 SER A CA 1
ATOM 548 C C . SER A 1 69 ? 8.072 6.134 -11.122 1.00 90.06 69 SER A C 1
ATOM 550 O O . SER A 1 69 ? 8.626 5.772 -10.096 1.00 90.06 69 SER A O 1
ATOM 552 N N . PRO A 1 70 ? 8.811 6.464 -12.194 1.00 84.06 70 PRO A N 1
ATOM 553 C CA . PRO A 1 70 ? 10.278 6.442 -12.159 1.00 84.06 70 PRO A CA 1
ATOM 554 C C . PRO A 1 70 ? 10.932 7.391 -11.136 1.00 84.06 70 PRO A C 1
ATOM 556 O O . PRO A 1 70 ? 12.093 7.183 -10.781 1.00 84.06 70 PRO A O 1
ATOM 559 N N . THR A 1 71 ? 10.228 8.435 -10.692 1.00 84.81 71 THR A N 1
ATOM 560 C CA . THR A 1 71 ? 10.792 9.533 -9.883 1.00 84.81 71 THR A CA 1
ATOM 561 C C . THR A 1 71 ? 10.211 9.636 -8.479 1.00 84.81 71 THR A C 1
ATOM 563 O O . THR A 1 71 ? 10.648 10.492 -7.717 1.00 84.81 71 THR A O 1
ATOM 566 N N . GLU A 1 72 ? 9.217 8.819 -8.151 1.00 88.56 72 GLU A N 1
ATOM 567 C CA . GLU A 1 72 ? 8.440 8.915 -6.916 1.00 88.56 72 GLU A CA 1
ATOM 568 C C . GLU A 1 72 ? 7.515 7.702 -6.798 1.00 88.56 72 GLU A C 1
ATOM 570 O O . GLU A 1 72 ? 6.988 7.239 -7.816 1.00 88.56 72 GLU A O 1
ATOM 575 N N . ALA A 1 73 ? 7.249 7.249 -5.572 1.00 90.06 73 ALA A N 1
ATOM 576 C CA . ALA A 1 73 ? 6.000 6.560 -5.281 1.00 90.06 73 ALA A CA 1
ATOM 577 C C . ALA A 1 73 ? 5.160 7.305 -4.259 1.00 90.06 73 ALA A C 1
ATOM 579 O O . ALA A 1 73 ? 5.673 7.915 -3.323 1.00 90.06 73 ALA A O 1
ATOM 580 N N . THR A 1 74 ? 3.852 7.160 -4.399 1.00 90.38 74 THR A N 1
ATOM 581 C CA . THR A 1 74 ? 2.887 7.537 -3.377 1.00 90.38 74 THR A CA 1
ATOM 582 C C . THR A 1 74 ? 2.298 6.268 -2.795 1.00 90.38 74 THR A C 1
ATOM 584 O O . THR A 1 74 ? 1.758 5.439 -3.521 1.00 90.38 74 THR A O 1
ATOM 587 N N . VAL A 1 75 ? 2.407 6.110 -1.480 1.00 88.94 75 VAL A N 1
ATOM 588 C CA . VAL A 1 75 ? 1.835 4.980 -0.752 1.00 88.94 75 VAL A CA 1
ATOM 589 C C . VAL A 1 75 ? 0.658 5.480 0.065 1.00 88.94 75 VAL A C 1
ATOM 5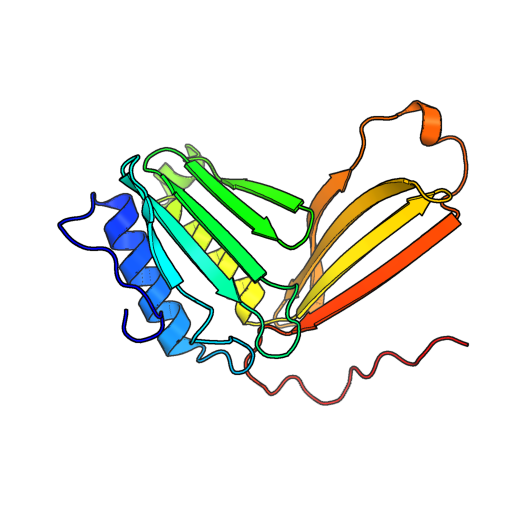91 O O . VAL A 1 75 ? 0.828 6.336 0.929 1.00 88.94 75 VAL A O 1
ATOM 594 N N . SER A 1 76 ? -0.528 4.956 -0.214 1.00 86.94 76 SER A N 1
ATOM 595 C CA . SER A 1 76 ? -1.790 5.386 0.378 1.00 86.94 76 SER A CA 1
ATOM 596 C C . SER A 1 76 ? -2.405 4.297 1.252 1.00 86.94 76 SER A C 1
ATOM 598 O O . SER A 1 76 ? -2.380 3.109 0.924 1.00 86.94 76 SER A O 1
ATOM 600 N N . TRP A 1 77 ? -2.992 4.733 2.364 1.00 79.81 77 TRP A N 1
ATOM 601 C CA . TRP A 1 77 ? -3.612 3.894 3.384 1.00 79.81 77 TRP A CA 1
ATOM 602 C C . TRP A 1 77 ? -4.862 4.592 3.892 1.00 79.81 77 TRP A C 1
ATOM 604 O O . TRP A 1 77 ? -4.752 5.623 4.548 1.00 79.81 77 TRP A O 1
ATOM 614 N N . PHE A 1 78 ? -6.043 4.024 3.668 1.00 72.19 78 PHE A N 1
ATOM 615 C CA . PHE A 1 78 ? -7.300 4.537 4.226 1.00 72.19 78 PHE A CA 1
ATOM 616 C C . PHE A 1 78 ? -7.534 6.053 3.983 1.00 72.19 78 PHE A C 1
ATOM 618 O O . PHE A 1 78 ? -8.122 6.421 2.972 1.00 72.19 78 PHE A O 1
ATOM 625 N N . LEU A 1 79 ? -7.072 6.939 4.882 1.00 68.00 79 LEU A N 1
ATOM 626 C CA . LEU A 1 79 ? -7.191 8.408 4.805 1.00 68.00 79 LEU A CA 1
ATOM 627 C C . LEU A 1 79 ? -5.842 9.162 4.735 1.00 68.00 79 LEU A C 1
ATOM 629 O O . LEU A 1 79 ? -5.821 10.390 4.830 1.00 68.00 79 LEU A O 1
ATOM 633 N N . SER A 1 80 ? -4.716 8.461 4.622 1.00 73.25 80 SER A N 1
ATOM 634 C CA 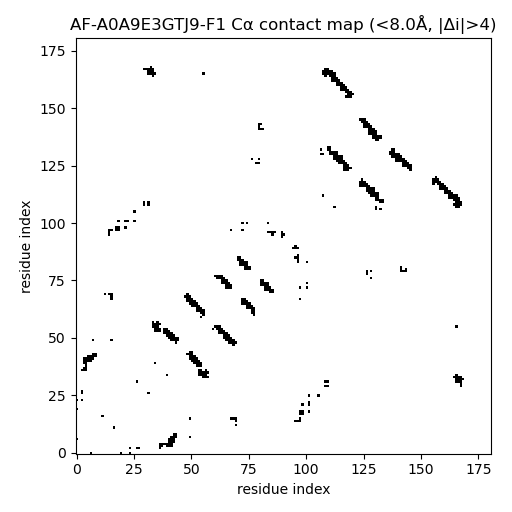. SER A 1 80 ? -3.361 9.021 4.566 1.00 73.25 80 SER A CA 1
ATOM 635 C C . SER A 1 80 ? -2.636 8.588 3.297 1.00 73.25 80 SER A C 1
ATOM 637 O O . SER A 1 80 ? -2.929 7.543 2.721 1.00 73.25 80 SER A O 1
ATOM 639 N N . HIS A 1 81 ? -1.648 9.378 2.890 1.00 83.88 81 HIS A N 1
ATOM 640 C CA . HIS A 1 81 ? -0.634 8.947 1.939 1.00 83.88 81 HIS A CA 1
ATOM 641 C C . HIS A 1 81 ? 0.738 9.465 2.364 1.00 83.88 81 HIS A C 1
ATOM 643 O O . HIS A 1 81 ? 0.835 10.430 3.123 1.00 83.88 81 HIS A O 1
ATOM 649 N N . GLU A 1 82 ? 1.779 8.799 1.885 1.00 81.31 82 GLU A N 1
ATOM 650 C CA . GLU A 1 82 ? 3.174 9.181 2.055 1.00 81.31 82 GLU A CA 1
ATOM 651 C C . GLU A 1 82 ? 3.872 9.167 0.700 1.00 81.31 82 GLU A C 1
ATOM 653 O O . GLU A 1 82 ? 3.663 8.267 -0.116 1.00 81.31 82 GLU A O 1
ATOM 658 N N . HIS A 1 83 ? 4.709 10.172 0.474 1.00 85.69 83 HIS A N 1
ATOM 659 C CA . HIS A 1 83 ? 5.515 10.281 -0.732 1.00 85.69 83 HIS A CA 1
ATOM 660 C C . HIS A 1 83 ? 6.913 9.730 -0.458 1.00 85.69 83 HIS A C 1
ATOM 662 O O . HIS A 1 83 ? 7.606 10.180 0.456 1.00 85.69 83 HIS A O 1
ATOM 668 N N . VAL A 1 84 ? 7.333 8.761 -1.262 1.00 82.19 84 VAL A N 1
ATOM 669 C CA . VAL A 1 84 ? 8.662 8.157 -1.222 1.00 82.19 84 VAL A CA 1
ATOM 670 C C . VAL A 1 84 ? 9.413 8.617 -2.459 1.00 82.19 84 VAL A C 1
ATOM 672 O O . VAL A 1 84 ? 9.067 8.261 -3.585 1.00 82.19 84 VAL A O 1
ATOM 675 N N . TYR A 1 85 ? 10.454 9.409 -2.240 1.00 82.38 85 TYR A N 1
ATOM 676 C CA . TYR A 1 85 ? 11.299 9.927 -3.306 1.00 82.38 85 TYR A CA 1
ATOM 677 C C . TYR A 1 85 ? 12.612 9.138 -3.388 1.00 82.38 85 TYR A C 1
ATOM 679 O O . TYR A 1 85 ? 13.064 8.580 -2.384 1.00 82.38 85 TYR A O 1
ATOM 687 N N . PRO A 1 86 ? 13.265 9.121 -4.558 1.00 71.94 86 PRO A N 1
ATOM 688 C CA . PRO A 1 86 ? 14.666 8.747 -4.666 1.00 71.94 86 PRO A CA 1
ATOM 689 C C . PRO A 1 86 ? 15.503 9.702 -3.794 1.00 71.94 86 PRO A C 1
ATOM 691 O O . PRO A 1 86 ? 15.670 10.867 -4.145 1.00 71.94 86 PRO A O 1
ATOM 694 N N . ASP A 1 87 ? 15.980 9.239 -2.638 1.00 67.50 87 ASP A N 1
ATOM 695 C CA . ASP A 1 87 ? 16.890 9.993 -1.759 1.00 67.50 87 ASP A CA 1
ATOM 696 C C . ASP A 1 87 ? 18.352 9.627 -2.079 1.00 67.50 87 ASP A C 1
ATOM 698 O O . ASP A 1 87 ? 18.664 8.476 -2.386 1.00 67.50 87 ASP A O 1
ATOM 702 N N . ASP A 1 88 ? 19.274 10.579 -1.957 1.00 53.38 88 ASP A N 1
ATOM 703 C CA . ASP A 1 88 ? 20.713 10.377 -2.157 1.00 53.38 88 ASP A CA 1
ATOM 704 C C . ASP A 1 88 ? 21.305 9.365 -1.153 1.00 53.38 88 ASP A C 1
ATOM 706 O O . ASP A 1 88 ? 22.292 8.695 -1.459 1.00 53.38 88 ASP A O 1
ATOM 710 N N . ARG A 1 89 ? 20.670 9.160 0.014 1.00 51.91 89 ARG A N 1
ATOM 711 C CA . ARG A 1 89 ? 21.030 8.076 0.958 1.00 51.91 89 ARG A CA 1
ATOM 712 C C . ARG A 1 89 ? 20.863 6.673 0.373 1.00 51.91 89 ARG A C 1
ATOM 714 O O . ARG A 1 89 ? 21.591 5.757 0.742 1.00 51.91 89 ARG A O 1
ATOM 721 N N . VAL A 1 90 ? 19.941 6.509 -0.569 1.00 50.47 90 VAL A N 1
ATOM 722 C CA . VAL A 1 90 ? 19.662 5.239 -1.250 1.00 50.47 90 VAL A CA 1
ATOM 723 C C . VAL A 1 90 ? 20.764 4.906 -2.271 1.00 50.47 90 VAL A C 1
ATOM 725 O O . VAL A 1 90 ? 21.033 3.736 -2.555 1.00 50.47 90 VAL A O 1
ATOM 728 N N . ALA A 1 91 ? 21.492 5.919 -2.760 1.00 50.78 91 ALA A N 1
ATOM 729 C CA . ALA A 1 91 ? 22.635 5.730 -3.651 1.00 50.78 91 ALA A CA 1
ATOM 730 C C . ALA A 1 91 ? 23.838 5.063 -2.955 1.00 50.78 91 ALA A C 1
ATOM 732 O O . ALA A 1 91 ? 24.592 4.337 -3.610 1.00 50.78 91 ALA A O 1
ATOM 733 N N . GLU A 1 92 ? 24.007 5.254 -1.639 1.00 54.94 92 GLU A N 1
ATOM 734 C CA . GLU A 1 92 ? 25.082 4.620 -0.857 1.00 54.94 92 GLU A CA 1
ATOM 735 C C . GLU A 1 92 ? 24.878 3.101 -0.722 1.00 54.94 92 GLU A C 1
ATOM 737 O O . GLU A 1 92 ? 25.842 2.336 -0.801 1.00 54.94 92 GLU A O 1
ATOM 742 N N . GLU A 1 93 ? 23.626 2.647 -0.612 1.00 54.22 93 GLU A N 1
ATOM 743 C CA . GLU A 1 93 ? 23.268 1.228 -0.464 1.00 54.22 93 GLU A CA 1
ATOM 744 C C . GLU A 1 93 ? 23.057 0.499 -1.804 1.00 54.22 93 GLU A C 1
ATOM 746 O O . GLU A 1 93 ? 22.838 -0.713 -1.823 1.00 54.22 93 GLU A O 1
ATOM 751 N N . ARG A 1 94 ? 23.147 1.211 -2.942 1.00 58.97 94 ARG A N 1
ATOM 752 C CA . ARG A 1 94 ? 22.894 0.701 -4.311 1.00 58.97 94 ARG A CA 1
ATOM 753 C C . ARG A 1 94 ? 21.540 0.008 -4.504 1.00 58.97 94 ARG A C 1
ATOM 755 O O . ARG A 1 94 ? 21.344 -0.668 -5.515 1.00 58.97 94 ARG A O 1
ATOM 762 N N . ARG A 1 95 ? 20.610 0.143 -3.564 1.00 61.50 95 ARG A N 1
ATOM 763 C CA . ARG A 1 95 ? 19.266 -0.411 -3.701 1.00 61.50 95 ARG A CA 1
ATOM 764 C C . ARG A 1 95 ? 18.401 0.613 -4.430 1.00 61.50 95 ARG A C 1
ATOM 766 O O . ARG A 1 95 ? 18.526 1.789 -4.132 1.00 61.50 95 ARG A O 1
ATOM 773 N N . PRO A 1 96 ? 17.545 0.246 -5.390 1.00 69.94 96 PRO A N 1
ATOM 774 C CA . PRO A 1 96 ? 16.586 1.201 -5.932 1.00 69.94 96 PRO A CA 1
ATOM 775 C C . PRO A 1 96 ? 15.592 1.618 -4.837 1.00 69.94 96 PRO A C 1
ATOM 777 O O . PRO A 1 96 ? 15.208 0.812 -3.991 1.00 69.94 96 PRO A O 1
ATOM 780 N N . TRP A 1 97 ? 15.143 2.873 -4.860 1.00 74.00 97 TRP A N 1
ATOM 781 C CA . TRP A 1 97 ? 14.170 3.414 -3.899 1.00 74.00 97 TRP A CA 1
ATOM 782 C C . TRP A 1 97 ? 12.839 2.635 -3.906 1.00 74.00 97 TRP A C 1
ATOM 784 O O . TRP A 1 97 ? 12.138 2.591 -2.898 1.00 74.00 97 TRP A O 1
ATOM 794 N N . THR A 1 98 ? 12.524 1.939 -5.004 1.00 83.38 98 THR A N 1
ATOM 795 C CA . THR A 1 98 ? 11.385 1.018 -5.094 1.00 83.38 98 THR A CA 1
ATOM 796 C C . THR A 1 98 ? 11.477 -0.151 -4.109 1.00 83.38 98 THR A C 1
ATOM 798 O O . THR A 1 98 ? 10.446 -0.650 -3.667 1.00 83.38 98 THR A O 1
ATOM 801 N N . GLY A 1 99 ? 12.683 -0.533 -3.680 1.00 83.44 99 GLY A N 1
ATOM 802 C CA . GLY A 1 99 ? 12.882 -1.507 -2.608 1.00 83.44 99 GLY A CA 1
ATOM 803 C C . GLY A 1 99 ? 12.407 -1.008 -1.238 1.00 83.44 99 GLY A C 1
ATOM 804 O O . GLY A 1 99 ? 11.892 -1.798 -0.453 1.00 83.44 99 GLY A O 1
ATOM 805 N N . LEU A 1 100 ? 12.487 0.302 -0.964 1.00 82.06 100 LEU A N 1
ATOM 806 C CA . LEU A 1 100 ? 11.934 0.884 0.271 1.00 82.06 100 LEU A CA 1
ATOM 807 C C . LEU A 1 100 ? 10.410 0.750 0.311 1.00 82.06 100 LEU A C 1
ATOM 809 O O . LEU A 1 100 ? 9.836 0.448 1.354 1.00 82.06 100 LEU A O 1
ATOM 813 N N . VAL A 1 101 ? 9.758 0.939 -0.839 1.00 88.25 101 VAL A N 1
ATOM 814 C CA . VAL A 1 101 ? 8.309 0.754 -0.974 1.00 88.25 101 VAL A CA 1
ATOM 815 C C . VAL A 1 101 ? 7.934 -0.702 -0.699 1.00 88.25 101 VAL A C 1
ATOM 817 O O . VAL A 1 101 ? 6.982 -0.960 0.032 1.00 88.25 101 VAL A O 1
ATOM 820 N N . VAL A 1 102 ? 8.698 -1.665 -1.223 1.00 89.19 102 VAL A N 1
ATOM 821 C CA . VAL A 1 102 ? 8.448 -3.093 -0.971 1.00 89.19 102 VAL A CA 1
ATOM 822 C C . VAL A 1 102 ? 8.657 -3.452 0.498 1.00 89.19 102 VAL A C 1
ATOM 824 O O . VAL A 1 102 ? 7.829 -4.160 1.062 1.00 89.19 102 VAL A O 1
ATOM 827 N N . ASP A 1 103 ? 9.703 -2.945 1.151 1.00 85.19 103 ASP A N 1
ATOM 828 C CA . ASP A 1 103 ? 9.933 -3.189 2.582 1.00 85.19 103 ASP A CA 1
ATOM 829 C C . ASP A 1 103 ? 8.801 -2.637 3.451 1.00 85.19 103 ASP A C 1
ATOM 831 O O . ASP A 1 103 ? 8.377 -3.259 4.425 1.00 85.19 103 ASP A O 1
ATOM 835 N N . LEU A 1 104 ? 8.286 -1.472 3.081 1.00 82.69 104 LEU A N 1
ATOM 836 C CA . LEU A 1 104 ? 7.163 -0.837 3.748 1.00 82.69 104 LEU A CA 1
ATOM 837 C C . LEU A 1 104 ? 5.864 -1.646 3.581 1.00 82.69 104 LEU A C 1
ATOM 839 O O . LEU A 1 104 ? 5.143 -1.897 4.554 1.00 82.69 104 LEU A O 1
ATOM 843 N N . LEU A 1 105 ? 5.590 -2.123 2.364 1.00 88.00 105 LEU A N 1
ATOM 844 C CA . LEU A 1 105 ? 4.496 -3.064 2.115 1.00 88.00 105 LEU A CA 1
ATOM 845 C C . LEU A 1 105 ? 4.700 -4.362 2.901 1.00 88.00 105 LEU A C 1
ATOM 847 O O . LEU A 1 105 ? 3.753 -4.885 3.482 1.00 88.00 105 LEU A O 1
ATOM 851 N N . ALA A 1 106 ? 5.932 -4.859 2.990 1.00 85.69 106 ALA A N 1
ATOM 852 C CA . ALA A 1 106 ? 6.249 -6.062 3.741 1.00 85.69 106 ALA A CA 1
ATOM 853 C C . ALA A 1 106 ? 5.940 -5.919 5.230 1.00 85.69 106 ALA A C 1
ATOM 855 O O . ALA A 1 106 ? 5.344 -6.819 5.817 1.00 85.69 106 ALA A O 1
ATOM 856 N N . GLN A 1 107 ? 6.317 -4.794 5.839 1.00 79.62 107 GLN A N 1
ATOM 857 C CA . GLN A 1 107 ? 5.983 -4.502 7.233 1.00 79.62 107 GLN A CA 1
ATOM 858 C C . GLN A 1 107 ? 4.466 -4.483 7.441 1.00 79.62 107 GLN A C 1
ATOM 860 O O . GLN A 1 107 ? 3.961 -5.129 8.360 1.00 79.62 107 GLN A O 1
ATOM 865 N N . THR A 1 108 ? 3.739 -3.842 6.524 1.00 79.88 108 THR A N 1
ATOM 866 C CA . THR A 1 108 ? 2.271 -3.804 6.536 1.00 79.88 108 THR A CA 1
ATOM 867 C C . THR A 1 108 ? 1.662 -5.207 6.470 1.00 79.88 108 THR A C 1
ATOM 869 O O . THR A 1 108 ? 0.779 -5.546 7.256 1.00 79.88 108 THR A O 1
ATOM 872 N N . LEU A 1 109 ? 2.159 -6.047 5.559 1.00 82.31 109 LEU A N 1
ATOM 873 C CA . LEU A 1 109 ? 1.665 -7.406 5.336 1.00 82.31 109 LEU A CA 1
ATOM 874 C C . LEU A 1 109 ? 2.094 -8.412 6.411 1.00 82.31 109 LEU A C 1
ATOM 876 O O . LEU A 1 109 ? 1.516 -9.491 6.469 1.00 82.31 109 LEU A O 1
ATOM 880 N N . ARG A 1 110 ? 3.107 -8.119 7.233 1.00 77.00 110 ARG A N 1
ATOM 881 C CA . ARG A 1 110 ? 3.547 -9.003 8.330 1.00 77.00 110 ARG A CA 1
ATOM 882 C C . ARG A 1 110 ? 2.770 -8.778 9.624 1.00 77.00 110 ARG A C 1
ATOM 884 O O . ARG A 1 110 ? 2.701 -9.688 10.445 1.00 77.00 110 ARG A O 1
ATOM 891 N N . GLY A 1 111 ? 2.225 -7.582 9.819 1.00 73.88 111 GLY A N 1
ATOM 892 C CA . GLY A 1 111 ? 1.666 -7.157 11.096 1.00 73.88 111 GLY A CA 1
ATOM 893 C C . GLY A 1 111 ? 0.205 -6.730 11.028 1.00 73.88 111 GLY A C 1
ATOM 894 O O . GLY A 1 111 ? -0.579 -7.133 10.162 1.00 73.88 111 GLY A O 1
ATOM 895 N N . ALA A 1 112 ? -0.148 -5.889 11.995 1.00 76.88 112 ALA A N 1
ATOM 896 C CA . ALA A 1 112 ? -1.384 -5.131 11.981 1.00 76.88 112 ALA A CA 1
ATOM 897 C C . ALA A 1 112 ? -1.070 -3.658 11.725 1.00 76.88 112 ALA A C 1
ATOM 899 O O . ALA A 1 112 ? -0.083 -3.124 12.237 1.00 76.88 112 ALA A O 1
ATOM 900 N N . VAL A 1 113 ? -1.954 -3.004 10.983 1.00 78.38 113 VAL A N 1
ATOM 901 C CA . VAL A 1 113 ? -1.976 -1.554 10.839 1.00 78.38 113 VAL A CA 1
ATOM 902 C C . VAL A 1 113 ? -3.046 -1.015 11.770 1.00 78.38 113 VAL A C 1
ATOM 904 O O . VAL A 1 113 ? -4.192 -1.464 11.740 1.00 78.38 113 VAL A O 1
ATOM 907 N N . ILE A 1 114 ? -2.684 -0.057 12.613 1.00 80.75 114 ILE A N 1
ATOM 908 C CA . ILE A 1 114 ? -3.623 0.663 13.462 1.00 80.75 114 ILE A CA 1
ATOM 909 C C . ILE A 1 114 ? -3.794 2.069 12.900 1.00 80.75 114 ILE A C 1
ATOM 911 O O . ILE A 1 114 ? -2.850 2.857 12.843 1.00 80.75 114 ILE A O 1
ATOM 915 N N . PHE A 1 115 ? -5.031 2.387 12.541 1.00 80.25 115 PHE A N 1
ATOM 916 C CA . PHE A 1 115 ? -5.467 3.728 12.194 1.00 80.25 115 PHE A CA 1
ATOM 917 C C . PHE A 1 115 ? -5.999 4.395 13.458 1.00 80.25 115 PHE A C 1
ATOM 919 O O . PHE A 1 115 ? -7.063 4.041 13.970 1.00 80.25 115 PHE A O 1
ATOM 926 N N . GLU A 1 116 ? -5.237 5.341 13.999 1.00 81.12 116 GLU A N 1
ATOM 927 C CA . GLU A 1 116 ? -5.699 6.203 15.086 1.00 81.12 116 GLU A CA 1
ATOM 928 C C . GLU A 1 116 ? -6.246 7.492 14.485 1.00 81.12 116 GLU A C 1
ATOM 930 O O . GLU A 1 116 ? -5.477 8.328 14.017 1.00 81.12 116 GLU A O 1
ATOM 935 N N . THR A 1 117 ? -7.560 7.675 14.542 1.00 81.25 117 THR A N 1
ATOM 936 C CA . THR A 1 117 ? -8.239 8.880 14.071 1.00 81.25 117 THR A CA 1
ATOM 937 C C . THR A 1 117 ? -8.652 9.745 15.255 1.00 81.25 117 THR A C 1
ATOM 939 O O . THR A 1 117 ? -9.274 9.274 16.208 1.00 81.25 117 THR A O 1
ATOM 942 N N . VAL A 1 118 ? -8.303 11.027 15.191 1.00 78.62 118 VAL A N 1
ATOM 943 C CA . VAL A 1 118 ? -8.655 12.043 16.181 1.00 78.62 118 VAL A CA 1
ATOM 944 C C . VAL A 1 118 ? -9.660 13.005 15.569 1.00 78.62 118 VAL A C 1
ATOM 946 O O . VAL A 1 118 ? -9.376 13.688 14.579 1.00 78.62 118 VAL A O 1
ATOM 949 N N . GLU A 1 119 ? -10.820 13.084 16.207 1.00 77.94 119 GLU A N 1
ATOM 950 C CA . GLU A 1 119 ? -11.934 13.937 15.814 1.00 77.94 119 GLU A CA 1
ATOM 951 C C . GLU A 1 119 ? -12.170 15.038 16.853 1.00 77.94 119 GLU A C 1
ATOM 953 O O . GLU A 1 119 ? -11.881 14.909 18.052 1.00 77.94 119 GLU A O 1
ATOM 958 N N . ARG A 1 120 ? -12.731 16.146 16.376 1.00 74.00 120 ARG A N 1
ATOM 959 C CA . ARG A 1 120 ? -13.230 17.248 17.192 1.00 74.00 120 ARG A CA 1
ATOM 960 C C . ARG A 1 120 ? -14.607 17.650 16.676 1.00 74.00 120 ARG A C 1
ATOM 962 O O . ARG A 1 120 ? -14.721 18.161 15.560 1.00 74.00 120 ARG A O 1
ATOM 969 N N . GLY A 1 121 ? -15.650 17.434 17.474 1.00 74.62 121 GLY A N 1
ATOM 970 C CA . GLY A 1 121 ? -17.026 17.447 16.989 1.00 74.62 121 GLY A CA 1
ATOM 971 C C . GLY A 1 121 ? -17.189 16.484 15.813 1.00 74.62 121 GLY A C 1
ATOM 972 O O . GLY A 1 121 ? -16.820 15.319 15.902 1.00 74.62 121 GLY A O 1
ATOM 973 N N . ASN A 1 122 ? -17.672 17.005 14.686 1.00 69.19 122 ASN A N 1
ATOM 974 C CA . ASN A 1 122 ? -17.837 16.246 13.441 1.00 69.19 122 ASN A CA 1
ATOM 975 C C . ASN A 1 122 ? -16.647 16.408 12.476 1.00 69.19 122 ASN A C 1
ATOM 977 O O . ASN A 1 122 ? -16.758 16.055 11.304 1.00 69.19 122 ASN A O 1
ATOM 981 N N . SER A 1 123 ? -15.542 17.003 12.934 1.00 67.00 123 SER A N 1
ATOM 982 C CA . SER A 1 123 ? -14.390 17.316 12.090 1.00 67.00 123 SER A CA 1
ATOM 983 C C . SER A 1 123 ? -13.206 16.416 12.406 1.00 67.00 123 SER A C 1
ATOM 985 O O . SER A 1 123 ? -12.760 16.319 13.550 1.00 67.00 123 SER A O 1
ATOM 987 N N . TRP A 1 124 ? -12.639 15.829 11.360 1.00 68.38 124 TRP A N 1
ATOM 988 C CA . TRP A 1 124 ? -11.390 15.090 11.423 1.00 68.38 124 TRP A CA 1
ATOM 989 C C . TRP A 1 124 ? -10.193 16.040 11.561 1.00 68.38 124 TRP A C 1
ATOM 991 O O . TRP A 1 124 ? -10.078 17.034 10.835 1.00 68.38 124 TRP A O 1
ATOM 1001 N N . VAL A 1 125 ? -9.305 15.759 12.516 1.00 75.69 125 VAL A N 1
ATOM 1002 C CA . VAL A 1 125 ? -8.161 16.633 12.827 1.00 75.69 125 VAL A CA 1
ATOM 1003 C C . VAL A 1 125 ? -6.835 15.948 12.534 1.00 75.69 125 VAL A C 1
ATOM 1005 O O . VAL A 1 125 ? -5.884 16.623 12.137 1.00 75.69 125 VAL A O 1
ATOM 1008 N N . ARG A 1 126 ? -6.754 14.631 12.749 1.00 78.88 126 ARG A N 1
ATOM 1009 C CA . ARG A 1 126 ? -5.517 13.871 12.576 1.00 78.88 126 ARG A CA 1
ATOM 1010 C C . ARG A 1 126 ? -5.791 12.380 12.402 1.00 78.88 126 ARG A C 1
ATOM 1012 O O . ARG A 1 126 ? -6.578 11.836 13.170 1.00 78.88 126 ARG A O 1
ATOM 1019 N N . THR A 1 127 ? -5.040 11.714 11.533 1.00 77.31 127 THR A N 1
ATOM 1020 C CA . THR A 1 127 ? -4.852 10.260 11.551 1.00 77.31 127 THR A CA 1
ATOM 1021 C C . THR A 1 127 ? -3.388 9.918 11.751 1.00 77.31 127 THR A C 1
ATOM 1023 O O . THR A 1 127 ? -2.501 10.548 11.175 1.00 77.31 127 THR A O 1
ATOM 1026 N N . ARG A 1 128 ? -3.134 8.898 12.568 1.00 81.06 128 ARG A N 1
ATOM 1027 C CA . ARG A 1 128 ? -1.852 8.205 12.602 1.00 81.06 128 ARG A CA 1
ATOM 1028 C C . ARG A 1 128 ? -2.002 6.822 11.995 1.00 81.06 128 ARG A C 1
ATOM 1030 O O . ARG A 1 128 ? -2.953 6.116 12.325 1.00 81.06 128 ARG A O 1
ATOM 1037 N N . THR A 1 129 ? -1.039 6.457 11.164 1.00 78.19 129 THR A N 1
ATOM 1038 C CA . THR A 1 129 ? -0.849 5.085 10.690 1.00 78.19 129 THR A CA 1
ATOM 1039 C C . THR A 1 129 ? 0.264 4.483 11.527 1.00 78.19 129 THR A C 1
ATOM 1041 O O . THR A 1 129 ? 1.377 5.012 11.544 1.00 78.19 129 THR A O 1
ATOM 1044 N N . ILE A 1 130 ? -0.062 3.442 12.280 1.00 80.81 130 ILE A N 1
ATOM 1045 C CA . ILE A 1 130 ? 0.844 2.796 13.226 1.00 80.81 130 ILE A CA 1
ATOM 1046 C C . ILE A 1 130 ? 1.002 1.348 12.782 1.00 80.81 130 ILE A C 1
ATOM 1048 O O . ILE A 1 130 ? 0.000 0.647 12.639 1.00 80.81 130 ILE A O 1
ATOM 1052 N N . PHE A 1 131 ? 2.231 0.895 12.576 1.00 78.75 131 PHE A N 1
ATOM 1053 C CA . PHE A 1 131 ? 2.506 -0.515 12.330 1.00 78.75 131 PHE A CA 1
ATOM 1054 C C . PHE A 1 131 ? 2.841 -1.219 13.635 1.00 78.75 131 PHE A C 1
ATOM 1056 O O . PHE A 1 131 ? 3.427 -0.625 14.539 1.00 78.75 131 PHE A O 1
ATOM 1063 N N . LEU A 1 132 ? 2.463 -2.491 13.724 1.00 73.56 132 LEU A N 1
ATOM 1064 C CA . LEU A 1 132 ? 3.019 -3.398 14.717 1.00 73.56 132 LEU A CA 1
ATOM 1065 C C . LEU A 1 132 ? 4.161 -4.179 14.087 1.00 73.56 132 LEU A C 1
ATOM 1067 O O . LEU A 1 132 ? 3.945 -4.898 13.107 1.00 73.56 132 LEU A O 1
ATOM 1071 N N . ASN A 1 133 ? 5.360 -4.039 14.649 1.00 69.50 133 ASN A N 1
ATOM 1072 C CA . ASN A 1 133 ? 6.513 -4.819 14.214 1.00 69.50 133 ASN A CA 1
ATOM 1073 C C . ASN A 1 133 ? 6.376 -6.301 14.635 1.00 69.50 133 ASN A C 1
ATOM 1075 O O . ASN A 1 133 ? 5.397 -6.710 15.265 1.00 69.50 133 ASN A O 1
ATOM 1079 N N . ALA A 1 134 ? 7.363 -7.125 14.276 1.00 66.00 134 ALA A N 1
ATOM 1080 C CA . ALA A 1 134 ? 7.362 -8.553 14.609 1.00 66.00 134 ALA A CA 1
ATOM 1081 C C . ALA A 1 134 ? 7.349 -8.828 16.128 1.00 66.00 134 ALA A C 1
ATOM 1083 O O . ALA A 1 134 ? 6.853 -9.871 16.553 1.00 66.00 134 ALA A O 1
ATOM 1084 N N . ASP A 1 135 ? 7.842 -7.884 16.930 1.00 71.00 135 ASP A N 1
ATOM 1085 C CA . ASP A 1 135 ? 7.858 -7.938 18.394 1.00 71.00 135 ASP A CA 1
ATOM 1086 C C . ASP A 1 135 ? 6.555 -7.393 19.019 1.00 71.00 135 ASP A C 1
ATOM 1088 O O . ASP A 1 135 ? 6.365 -7.440 20.236 1.00 71.00 135 ASP A O 1
ATOM 1092 N N . GLY A 1 136 ? 5.619 -6.916 18.189 1.00 71.12 136 GLY A N 1
ATOM 1093 C CA . GLY A 1 136 ? 4.339 -6.348 18.606 1.00 71.12 136 GLY A CA 1
ATOM 1094 C C . GLY A 1 136 ? 4.421 -4.901 19.094 1.00 71.12 136 GLY A C 1
ATOM 1095 O O . GLY A 1 136 ? 3.460 -4.416 19.693 1.00 71.12 136 GLY A O 1
ATOM 1096 N N . GLU A 1 137 ? 5.535 -4.209 18.858 1.00 79.06 137 GLU A N 1
ATOM 1097 C CA . GLU A 1 137 ? 5.709 -2.807 19.235 1.00 79.06 137 GLU A CA 1
ATOM 1098 C C . GLU A 1 137 ? 5.070 -1.869 18.206 1.00 79.06 137 GLU A C 1
ATOM 1100 O O . GLU A 1 137 ? 5.119 -2.112 17.000 1.00 79.06 137 GLU A O 1
ATOM 1105 N N . GLU A 1 138 ? 4.471 -0.785 18.703 1.00 84.31 138 GLU A N 1
ATOM 1106 C CA . GLU A 1 138 ? 3.848 0.255 17.886 1.00 84.31 138 GLU A CA 1
ATOM 1107 C C . GLU A 1 138 ? 4.894 1.231 17.337 1.00 84.31 138 GLU A C 1
ATOM 1109 O O . GLU A 1 138 ? 5.526 1.968 18.095 1.00 84.31 138 GLU A O 1
ATOM 1114 N N . GLU A 1 139 ? 5.002 1.309 16.012 1.00 80.38 139 GLU A N 1
ATOM 1115 C CA . GLU A 1 139 ? 5.813 2.305 15.316 1.00 80.38 139 GLU A CA 1
ATOM 1116 C C . GLU A 1 139 ? 4.918 3.238 14.493 1.00 80.38 139 GLU A C 1
ATOM 1118 O O . GLU A 1 139 ? 4.120 2.804 13.659 1.00 80.38 139 GLU A O 1
ATOM 1123 N N . VAL A 1 140 ? 5.018 4.547 14.748 1.00 79.06 140 VAL A N 1
ATOM 1124 C CA . VAL A 1 140 ? 4.247 5.555 14.008 1.00 79.06 140 VAL A CA 1
ATOM 1125 C C . VAL A 1 140 ? 4.919 5.793 12.665 1.00 79.06 140 VAL A C 1
ATOM 1127 O O . VAL A 1 140 ? 5.963 6.437 12.601 1.00 79.06 140 VAL A O 1
ATOM 1130 N N . PHE A 1 141 ? 4.278 5.326 11.602 1.00 74.06 141 PHE A N 1
ATOM 1131 C CA . PHE A 1 141 ? 4.784 5.478 10.246 1.00 74.06 141 PHE A CA 1
ATOM 1132 C C . PHE A 1 141 ? 4.379 6.809 9.613 1.00 74.06 141 PHE A C 1
ATOM 1134 O O . PHE A 1 141 ? 5.204 7.519 9.052 1.00 74.06 141 PHE A O 1
ATOM 1141 N N . SER A 1 142 ? 3.101 7.166 9.736 1.00 72.50 142 SER A N 1
ATOM 1142 C CA . SER A 1 142 ? 2.542 8.372 9.124 1.00 72.50 142 SER A CA 1
ATOM 1143 C C . SER A 1 142 ? 1.695 9.133 10.129 1.00 72.50 142 SER A C 1
ATOM 1145 O O . SER A 1 142 ? 0.926 8.539 10.893 1.00 72.50 142 SER A O 1
ATOM 1147 N N . VAL A 1 143 ? 1.803 10.462 10.107 1.00 75.12 143 VAL A N 1
ATOM 1148 C CA . VAL A 1 143 ? 0.909 11.366 10.834 1.00 75.12 143 VAL A CA 1
ATOM 1149 C C . VAL A 1 143 ? 0.374 12.397 9.858 1.00 75.12 143 VAL A C 1
ATOM 1151 O O . VAL A 1 143 ? 1.051 13.362 9.522 1.00 75.12 143 VAL A O 1
ATOM 1154 N N . ASN A 1 144 ? -0.881 12.224 9.468 1.00 73.25 144 ASN A N 1
ATOM 1155 C CA . ASN A 1 144 ? -1.593 13.169 8.628 1.00 73.25 144 ASN A CA 1
ATOM 1156 C C . ASN A 1 144 ? -2.548 13.994 9.487 1.00 73.25 144 ASN A C 1
ATOM 1158 O O . ASN A 1 144 ? -3.233 13.459 10.356 1.00 73.25 144 ASN A O 1
ATOM 1162 N N . GLY A 1 145 ? -2.587 15.309 9.295 1.00 67.81 145 GLY A N 1
ATOM 1163 C CA . GLY A 1 145 ? -3.447 16.170 10.095 1.00 67.81 145 GLY A CA 1
ATOM 1164 C C . GLY A 1 145 ? -3.668 17.548 9.499 1.00 67.81 145 GLY A C 1
ATOM 1165 O O . GLY A 1 145 ? -2.866 18.068 8.728 1.00 67.81 145 GLY A O 1
ATOM 1166 N N . SER A 1 146 ? -4.781 18.151 9.893 1.00 56.00 146 SER A N 1
ATOM 1167 C CA . SER A 1 146 ? -5.194 19.478 9.452 1.00 56.00 146 SER A CA 1
ATOM 1168 C C . SER A 1 146 ? -4.330 20.546 10.137 1.00 56.00 146 SER A C 1
ATOM 1170 O O . SER A 1 146 ? -4.364 20.677 11.362 1.00 56.00 146 SER A O 1
ATOM 1172 N N . LEU A 1 147 ? -3.605 21.365 9.359 1.00 49.19 147 LEU A N 1
ATOM 1173 C CA . LEU A 1 147 ? -2.804 22.531 9.799 1.00 49.19 147 LEU A CA 1
ATOM 1174 C C . LEU A 1 147 ? -3.649 23.687 10.388 1.00 49.19 147 LEU A C 1
ATOM 1176 O O . LEU A 1 147 ? -3.327 24.866 10.251 1.00 49.19 147 LEU A O 1
ATOM 1180 N N . LEU A 1 148 ? -4.751 23.400 11.074 1.00 49.72 148 LEU A N 1
ATOM 1181 C CA . LEU A 1 148 ? -5.531 24.411 11.779 1.00 49.72 148 LEU A CA 1
ATOM 1182 C C . LEU A 1 148 ? -4.958 24.571 13.190 1.00 49.72 148 LEU A C 1
ATOM 1184 O O . LEU A 1 148 ? -5.554 24.163 14.184 1.00 49.72 148 LEU A O 1
ATOM 1188 N N . ALA A 1 149 ? -3.785 25.206 13.273 1.00 47.12 149 ALA A N 1
ATOM 1189 C CA . ALA A 1 149 ? -3.042 25.459 14.513 1.00 47.12 149 ALA A CA 1
ATOM 1190 C C . ALA A 1 149 ? -3.864 26.175 15.612 1.00 47.12 149 ALA A C 1
ATOM 1192 O O . ALA A 1 149 ? -3.549 26.092 16.797 1.00 47.12 149 ALA A O 1
ATOM 1193 N N . TRP A 1 150 ? -4.957 26.848 15.246 1.00 50.72 150 TRP A N 1
ATOM 1194 C CA . TRP A 1 150 ? -5.878 27.512 16.171 1.00 50.72 150 TRP A CA 1
ATOM 1195 C C . TRP A 1 150 ? -6.882 26.556 16.844 1.00 50.72 150 TRP A C 1
ATOM 1197 O O . TRP A 1 150 ? -7.416 26.884 17.905 1.00 50.72 150 TRP A O 1
ATOM 1207 N N . LEU A 1 151 ? -7.088 25.348 16.304 1.00 50.84 151 LEU A N 1
ATOM 1208 C CA . LEU A 1 151 ? -7.884 24.292 16.940 1.00 50.84 151 LEU A CA 1
ATOM 1209 C C . LEU A 1 151 ? -7.084 23.500 18.000 1.00 50.84 151 LEU A C 1
ATOM 1211 O O . LEU A 1 151 ? -7.680 22.792 18.807 1.00 50.84 151 LEU A O 1
ATOM 1215 N N . LEU A 1 152 ? -5.762 23.674 18.090 1.00 50.06 152 LEU A N 1
ATOM 1216 C CA . LEU A 1 152 ? -4.903 22.981 19.068 1.00 50.06 152 LEU A CA 1
ATOM 1217 C C . LEU A 1 152 ? -5.052 23.485 20.516 1.00 50.06 152 LEU A C 1
ATOM 1219 O O . LEU A 1 152 ? -4.450 22.929 21.430 1.00 50.06 152 LEU A O 1
ATOM 1223 N N . ARG A 1 153 ? -5.840 24.543 20.757 1.00 51.25 153 ARG A N 1
ATOM 1224 C CA . ARG A 1 153 ? -6.067 25.074 22.114 1.00 51.25 153 ARG A CA 1
ATOM 1225 C C . ARG A 1 153 ? -7.138 24.323 22.905 1.00 51.25 153 ARG A C 1
ATOM 1227 O O . ARG A 1 153 ? -7.235 24.545 24.109 1.00 51.25 153 ARG A O 1
ATOM 1234 N N . TRP A 1 154 ? -7.973 23.503 22.265 1.00 54.56 154 TRP A N 1
ATOM 1235 C CA . TRP A 1 154 ? -9.080 22.797 22.927 1.00 54.56 154 TRP A CA 1
ATOM 1236 C C . TRP A 1 154 ? -8.839 21.287 22.848 1.00 54.56 154 TRP A C 1
ATOM 1238 O O . TRP A 1 154 ? -8.327 20.798 21.842 1.00 54.56 154 TRP A O 1
ATOM 1248 N N . LYS A 1 155 ? -9.154 20.565 23.931 1.00 56.69 155 LYS A N 1
ATOM 1249 C CA . LYS A 1 155 ? -8.874 19.127 24.049 1.00 56.69 155 LYS A CA 1
ATOM 1250 C C . LYS A 1 155 ? -9.571 18.334 22.928 1.00 56.69 155 LYS A C 1
ATOM 1252 O O . LYS A 1 155 ? -10.696 18.687 22.578 1.00 56.69 155 LYS A O 1
ATOM 1257 N N . PRO A 1 156 ? -8.932 17.280 22.389 1.00 60.78 156 PRO A N 1
ATOM 1258 C CA . PRO A 1 156 ? -9.603 16.337 21.498 1.00 60.78 156 PRO A CA 1
ATOM 1259 C C . PRO A 1 156 ? -10.819 15.732 22.207 1.00 60.78 156 PRO A C 1
ATOM 1261 O O . PRO A 1 156 ? -10.749 15.429 23.400 1.00 60.78 156 PRO A O 1
ATOM 1264 N N . GLU A 1 157 ? -11.931 15.598 21.485 1.00 68.88 157 GLU A N 1
ATOM 1265 C CA . GLU A 1 157 ? -13.194 15.094 22.042 1.00 68.88 157 GLU A CA 1
ATOM 1266 C C . GLU A 1 157 ? -13.327 13.582 21.860 1.00 68.88 157 GLU A C 1
ATOM 1268 O O . GLU A 1 157 ? -13.911 12.916 22.713 1.00 68.88 157 GLU A O 1
ATOM 1273 N N . ARG A 1 158 ? -12.753 13.027 20.782 1.00 79.31 158 ARG A N 1
ATOM 1274 C CA . ARG A 1 158 ? -12.822 11.596 20.491 1.00 79.31 158 ARG A CA 1
ATOM 1275 C C . ARG A 1 158 ? -11.574 11.109 19.760 1.00 79.31 158 ARG A C 1
ATOM 1277 O O . ARG A 1 158 ? -11.151 11.697 18.767 1.00 79.31 158 ARG A O 1
ATOM 1284 N N . THR A 1 159 ? -11.024 10.002 20.247 1.00 81.88 159 THR A N 1
ATOM 1285 C CA . THR A 1 159 ? -9.991 9.226 19.558 1.00 81.88 159 THR A CA 1
ATOM 1286 C C . THR A 1 159 ? -10.558 7.844 19.282 1.00 81.88 159 THR A C 1
ATOM 1288 O O . THR A 1 159 ? -11.006 7.171 20.209 1.00 81.88 159 THR A O 1
ATOM 1291 N N . THR A 1 160 ? -10.525 7.421 18.023 1.00 83.88 160 THR A N 1
ATOM 1292 C CA . THR A 1 160 ? -10.945 6.085 17.592 1.00 83.88 160 THR A CA 1
ATOM 1293 C C . THR A 1 160 ? -9.723 5.347 17.062 1.00 83.88 160 THR A C 1
ATOM 1295 O O . THR A 1 160 ? -8.943 5.914 16.299 1.00 83.88 160 THR A O 1
ATOM 1298 N N . ARG A 1 161 ? -9.545 4.087 17.469 1.00 85.38 161 ARG A N 1
ATOM 1299 C CA . ARG A 1 161 ? -8.497 3.207 16.941 1.00 85.38 161 ARG A CA 1
ATOM 1300 C C . ARG A 1 161 ? -9.156 2.063 16.184 1.00 85.38 161 ARG A C 1
ATOM 1302 O O . ARG A 1 161 ? -9.978 1.355 16.754 1.00 85.38 161 ARG A O 1
ATOM 1309 N N . GLN A 1 162 ? -8.778 1.886 14.926 1.00 82.12 162 GLN A N 1
ATOM 1310 C CA . GLN A 1 162 ? -9.172 0.744 14.110 1.00 82.12 162 GLN A CA 1
ATOM 1311 C C . GLN A 1 162 ? -7.923 -0.067 13.784 1.00 82.12 162 GLN A C 1
ATOM 1313 O O . GLN A 1 162 ? -6.969 0.466 13.224 1.00 82.12 162 GLN A O 1
ATOM 1318 N N . ARG A 1 163 ? -7.917 -1.345 14.163 1.00 84.31 163 ARG A N 1
ATOM 1319 C CA . ARG A 1 163 ? -6.836 -2.288 13.863 1.00 84.31 163 ARG A CA 1
ATOM 1320 C C . ARG A 1 163 ? -7.248 -3.146 12.672 1.00 84.31 163 ARG A C 1
ATOM 1322 O O . ARG A 1 163 ? -8.311 -3.756 12.715 1.00 84.31 163 ARG A O 1
ATOM 1329 N N . LEU A 1 164 ? -6.399 -3.212 11.653 1.00 81.06 164 LEU A N 1
ATOM 1330 C CA . LEU A 1 164 ? -6.572 -4.051 10.469 1.00 81.06 164 LEU A CA 1
ATOM 1331 C C . LEU A 1 164 ? -5.378 -4.985 10.323 1.00 81.06 164 LEU A C 1
ATOM 1333 O O . LEU A 1 164 ? -4.229 -4.556 10.400 1.00 81.06 164 LEU A O 1
ATOM 1337 N N . GLU A 1 165 ? -5.650 -6.267 10.117 1.00 84.00 165 GLU A N 1
ATOM 1338 C CA . GLU A 1 165 ? -4.624 -7.300 10.007 1.00 84.00 165 GLU A CA 1
ATOM 1339 C C . GLU A 1 165 ? -4.524 -7.764 8.560 1.00 84.00 165 GLU A C 1
ATOM 1341 O O . GLU A 1 165 ? -5.351 -8.535 8.089 1.00 84.00 165 GLU A O 1
ATOM 1346 N N . TYR A 1 166 ? -3.482 -7.323 7.860 1.00 76.38 166 TYR A N 1
ATOM 1347 C CA . TYR A 1 166 ? -3.172 -7.805 6.509 1.00 76.38 166 TYR A CA 1
ATOM 1348 C C . TYR A 1 166 ? -2.374 -9.129 6.528 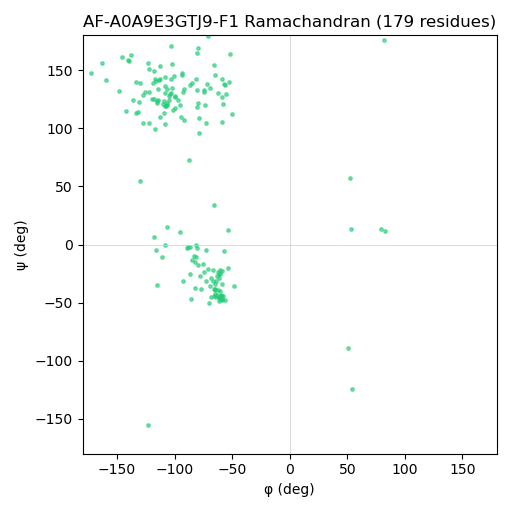1.00 76.38 166 TYR A C 1
ATOM 1350 O O . TYR A 1 166 ? -2.220 -9.788 5.498 1.00 76.38 166 TYR A O 1
ATOM 1358 N N . GLY A 1 167 ? -1.918 -9.516 7.725 1.00 68.94 167 GLY A N 1
ATOM 1359 C CA . GLY A 1 167 ? -1.045 -10.631 8.071 1.00 68.94 167 GLY A CA 1
ATOM 1360 C C . GLY A 1 167 ? -1.383 -12.041 7.581 1.00 68.94 167 GLY A C 1
ATOM 1361 O O . GLY A 1 167 ? -2.506 -12.417 7.221 1.00 68.94 167 GLY A O 1
ATOM 1362 N N . VAL A 1 168 ? -0.351 -12.875 7.681 1.00 60.62 168 VAL A N 1
ATOM 1363 C CA . VAL A 1 168 ? -0.426 -14.336 7.760 1.00 60.62 168 VAL A CA 1
ATOM 1364 C C . VAL A 1 168 ? -0.780 -14.677 9.212 1.00 60.62 168 VAL A C 1
ATOM 1366 O O . VAL A 1 168 ? -0.049 -14.288 10.119 1.00 60.62 168 VAL A O 1
ATOM 1369 N N . ARG A 1 169 ? -1.891 -15.379 9.473 1.00 44.38 169 ARG A N 1
ATOM 1370 C CA . ARG A 1 169 ? -2.076 -16.060 10.776 1.00 44.38 169 ARG A CA 1
ATOM 1371 C C . ARG A 1 169 ? -0.860 -16.984 10.989 1.00 44.38 169 ARG A C 1
ATOM 1373 O O . ARG A 1 169 ? -0.505 -17.695 10.058 1.00 44.38 169 ARG A O 1
ATOM 1380 N N . ASP A 1 170 ? -0.136 -16.990 12.105 1.00 46.25 170 ASP A N 1
ATOM 1381 C CA . ASP A 1 170 ? -0.555 -16.875 13.501 1.00 46.25 170 ASP A CA 1
ATOM 1382 C C . ASP A 1 170 ? 0.281 -15.846 14.288 1.00 46.25 170 ASP A C 1
ATOM 1384 O O . ASP A 1 170 ? 1.453 -16.080 14.586 1.00 46.25 170 ASP A O 1
ATOM 1388 N N . LEU A 1 171 ? -0.334 -14.744 14.727 1.00 44.28 171 LEU A N 1
ATOM 1389 C CA . LEU A 1 171 ? 0.156 -14.052 15.920 1.00 44.28 171 LEU A CA 1
ATOM 1390 C C . LEU A 1 171 ? -0.386 -14.811 17.146 1.00 44.28 171 LEU A C 1
ATOM 1392 O O . LEU A 1 171 ? -1.577 -15.138 17.164 1.00 44.28 171 LEU A O 1
ATOM 1396 N N . PRO A 1 172 ? 0.443 -15.121 18.162 1.00 37.72 172 PRO A N 1
ATOM 1397 C CA . PRO A 1 172 ? -0.027 -15.792 19.365 1.00 37.72 172 PRO A CA 1
ATOM 1398 C C . PRO A 1 172 ? -1.220 -15.041 19.971 1.00 37.72 172 PRO A C 1
ATOM 1400 O O . PRO A 1 172 ? -1.218 -13.814 20.038 1.00 37.72 172 PRO A O 1
ATOM 1403 N N . THR A 1 173 ? -2.210 -15.805 20.441 1.00 40.16 173 THR A N 1
ATOM 1404 C CA . THR A 1 173 ? -3.549 -15.449 20.966 1.00 40.16 173 THR A CA 1
ATOM 1405 C C . THR A 1 173 ? -3.589 -14.405 22.107 1.00 40.16 173 THR A C 1
ATOM 1407 O O . THR A 1 173 ? -4.614 -14.231 22.756 1.00 40.16 173 THR A O 1
ATOM 1410 N N . ALA A 1 174 ? -2.503 -13.691 22.393 1.00 38.72 174 ALA A N 1
ATOM 1411 C CA . ALA A 1 174 ? -2.356 -12.811 23.548 1.00 38.72 174 ALA A CA 1
ATOM 1412 C C . ALA A 1 174 ? -2.970 -11.404 23.395 1.00 38.72 174 ALA A C 1
ATOM 1414 O O . ALA A 1 174 ? -2.906 -10.628 24.342 1.00 38.72 174 ALA A O 1
ATOM 1415 N N . TRP A 1 175 ? -3.585 -11.061 22.261 1.00 39.41 175 TRP A N 1
ATOM 1416 C CA . TRP A 1 175 ? -4.035 -9.686 22.002 1.00 39.41 175 TRP A CA 1
ATOM 1417 C C . TRP A 1 175 ? -5.486 -9.604 21.531 1.00 39.41 175 TRP A C 1
ATOM 1419 O O . TRP A 1 175 ? -5.801 -8.994 20.513 1.00 39.41 175 TRP A O 1
ATOM 1429 N N . GLN A 1 176 ? -6.399 -10.184 22.312 1.00 34.91 176 GLN A N 1
ATOM 1430 C CA . GLN A 1 176 ? -7.744 -9.619 22.386 1.00 34.91 176 GLN A CA 1
ATOM 1431 C C . GLN A 1 176 ? -7.629 -8.326 23.193 1.00 34.91 176 GLN A C 1
ATOM 1433 O O . GLN A 1 176 ? -7.425 -8.360 24.406 1.00 34.91 176 GLN A O 1
ATOM 1438 N N . VAL A 1 177 ? -7.687 -7.183 22.509 1.00 41.59 177 VAL A N 1
ATOM 1439 C CA . VAL A 1 177 ? -7.892 -5.894 23.176 1.00 41.59 177 VAL A CA 1
ATOM 1440 C C . VAL A 1 177 ? -9.213 -6.023 23.941 1.00 41.59 177 VAL A C 1
ATOM 1442 O O . VAL A 1 177 ? -10.220 -6.341 23.308 1.00 41.59 177 VAL A O 1
ATOM 1445 N N . PRO A 1 178 ? -9.243 -5.853 25.274 1.00 35.47 178 PRO A N 1
ATOM 1446 C CA . PRO A 1 178 ? -10.505 -5.858 25.988 1.00 35.47 178 PRO A CA 1
ATOM 1447 C C . PRO A 1 178 ? -11.328 -4.681 25.475 1.00 35.47 178 PRO A C 1
ATOM 1449 O O . PRO A 1 178 ? -10.819 -3.554 25.437 1.00 35.47 178 PRO A O 1
ATOM 1452 N N . ASP A 1 179 ? -12.587 -4.934 25.119 1.00 36.97 179 ASP A N 1
ATOM 1453 C CA . ASP A 1 179 ? -13.580 -3.872 25.006 1.00 36.97 179 ASP A CA 1
ATOM 1454 C C . ASP A 1 179 ? -13.508 -3.057 26.301 1.00 36.97 179 ASP A C 1
ATOM 1456 O O . ASP A 1 179 ? -13.748 -3.572 27.398 1.00 36.97 179 ASP A O 1
ATOM 1460 N N . SER A 1 180 ? -13.048 -1.811 26.195 1.00 32.81 180 SER A N 1
ATOM 1461 C CA . SER A 1 180 ? -13.017 -0.926 27.353 1.00 32.81 180 SER A CA 1
ATOM 1462 C C . SER A 1 180 ? -14.456 -0.514 27.696 1.00 32.81 180 SER A C 1
ATOM 1464 O O . SER A 1 180 ? -15.235 -0.272 26.772 1.00 32.81 180 SER A O 1
ATOM 1466 N N . PRO A 1 181 ? -14.805 -0.481 28.995 1.00 43.44 181 PRO A N 1
ATOM 1467 C CA . PRO A 1 181 ? -16.160 -0.231 29.490 1.00 43.44 181 PRO A CA 1
ATOM 1468 C C . PRO A 1 181 ? -16.690 1.175 29.185 1.00 43.44 181 PRO A C 1
ATOM 1470 O O . PRO A 1 181 ? -15.869 2.111 29.038 1.00 43.44 181 PRO A O 1
#

Solvent-accessible surface area (backbone atoms only — not comparable to full-atom values): 10405 Å² total; per-residue (Å²): 100,93,71,34,69,37,68,63,80,78,94,61,59,73,65,57,42,50,34,54,54,53,44,39,51,50,49,68,70,60,52,46,72,26,51,26,42,88,69,11,32,30,38,62,44,98,89,70,29,37,41,36,38,48,22,35,54,87,42,91,84,39,42,44,37,36,42,42,46,100,74,37,31,42,43,33,44,82,92,44,71,48,79,49,59,76,50,76,76,37,63,78,71,71,49,61,56,48,54,57,55,43,53,53,50,48,50,48,38,64,19,38,39,32,43,38,39,33,28,46,88,95,40,79,42,34,38,33,40,26,39,25,48,99,87,65,49,82,41,81,76,44,80,45,64,62,90,53,75,82,60,71,80,55,82,78,73,43,76,48,76,47,79,44,64,37,19,43,88,81,73,78,88,83,73,75,76,73,84,75,133

Secondary structure (DSSP, 8-state):
-TTSS----SPPPHHHHHHHHHHHHHHHHH--TTB-TTT-EEEE-TTS-EEEEEEBSS-TT-EEEEEEETTEEEEEETTEEEEE---HHHHHHT--THHHHHHHHHHHHHSEEEEEEEEETTEEEEEEEEEE-TT--EEEEEEEE---TTGGGS--SEEEEEEEE-SPS---S--------

Foldseek 3Di:
DVQAPEDEDDDAPDLQVVLVVLLVVLCVVFVFPQWPRNPWHWYADPVGWIWTWTAGNPDRQWIWIWTGDPAWIWIDTNPDIDIQGPDVVCVVVVDRSSVVVSVVVSQPAAFKWKWKWFDDVPDTAKIWTWTQGPVRDTDTDDIDGDPPVVVVVDDTPDIDIDIGHSGDDDDPPPDPPPPDD

Radius of gyration: 17.77 Å; Cα contacts (8 Å, |Δi|>4): 327; chains: 1; bounding box: 43×44×52 Å

pLDDT: mean 76.98, std 15.64, range [32.81, 95.94]